Protein AF-A0A925GSB7-F1 (afdb_monomer)

Secondary structure (DSSP, 8-state):
----------------------------------TT-EEEEETTEEEEHHHHHHHGGGS-HHHHHHHHH-HHHHHHHHHHHHHHHHHHHHTTGGGSTTHHHHHHHHHHHHHHHHHHHHHHHH----HHHHHHHHHHTTTTT-----------HHHHHHHHHT-------HHHHHHHHHHHHHHHH--

Sequence (187 aa):
MSRTLPLFLLVSSCAFSQQSSGKPPTTAALVENTPETVIAVVNGRNFTVGDLQKMLPSLPQQLKQLVATQPKTALEQYALGESLSREAEKLKLQDTSPYREELENVRRQVLSQAAIRQRASQIQIDPAEISKHYEANQADFRQAQVRIIFVSRGTFTQALSGAPTKPQDPEENKKKAETAAKLALAG

pLDDT: mean 74.79, std 17.19, range [34.06, 96.06]

Radius of gyration: 32.59 Å; Cα contacts (8 Å, |Δi|>4): 71; chains: 1; bounding box: 83×60×71 Å

Foldseek 3Di:
DDDDDDDDDDDDDDDDDDDDDDDPPPPPPPPVLPQAQFPDQAPNDGDGSVNCVVCLVVDDPVLNVCCVVPVPVSSVVVSVVVVVVVVCVVVVVCVDPPNVVVVVVVVVVVVVVVVVVVVVVPDDDDPVNVVVVCVVPVVVVDDDDDDDDDDDPQNVVCVVVVHDDDDDDPVVSVVVRVVVVVVVRVD

Mean predicted aligned error: 18.56 Å

Structure (mmCIF, N/CA/C/O backbone):
data_AF-A0A925GSB7-F1
#
_entry.id   AF-A0A925GSB7-F1
#
loop_
_atom_site.group_PDB
_atom_site.id
_atom_site.type_symbol
_atom_site.label_atom_id
_atom_site.label_alt_id
_atom_site.label_comp_id
_atom_site.label_asym_id
_atom_site.label_entity_id
_atom_site.label_seq_id
_atom_site.pdbx_PDB_ins_code
_atom_site.Cartn_x
_atom_site.Cartn_y
_atom_site.Cartn_z
_atom_site.occupancy
_atom_site.B_iso_or_equiv
_atom_site.auth_seq_id
_atom_site.auth_comp_id
_atom_site.auth_asym_id
_atom_site.auth_atom_id
_atom_site.pdbx_PDB_model_num
ATOM 1 N N . MET A 1 1 ? 48.474 36.015 28.019 1.00 42.28 1 MET A N 1
ATOM 2 C CA . MET A 1 1 ? 47.793 35.090 28.950 1.00 42.28 1 MET A CA 1
ATOM 3 C C . MET A 1 1 ? 47.431 33.843 28.166 1.00 42.28 1 MET A C 1
ATOM 5 O O . MET A 1 1 ? 46.545 33.886 27.328 1.00 42.28 1 MET A O 1
ATOM 9 N N . SER A 1 2 ? 48.237 32.799 28.351 1.00 38.59 2 SER A N 1
ATOM 10 C CA . SER A 1 2 ? 48.164 31.505 27.669 1.00 38.59 2 SER A CA 1
ATOM 11 C C . SER A 1 2 ? 47.495 30.495 28.602 1.00 38.59 2 SER A C 1
ATOM 13 O O . SER A 1 2 ? 47.789 30.505 29.798 1.00 38.59 2 SER A O 1
ATOM 15 N N . ARG A 1 3 ? 46.615 29.635 28.081 1.00 49.00 3 ARG A N 1
ATOM 16 C CA . ARG A 1 3 ? 46.177 28.413 28.769 1.00 49.00 3 ARG A CA 1
ATOM 17 C C . ARG A 1 3 ? 46.231 27.245 27.792 1.00 49.00 3 ARG A C 1
ATOM 19 O O . ARG A 1 3 ? 45.384 27.102 26.919 1.00 49.00 3 ARG A O 1
ATOM 26 N N . THR A 1 4 ? 47.272 26.446 27.967 1.00 56.28 4 THR A N 1
ATOM 27 C CA . THR A 1 4 ? 47.452 25.091 27.457 1.00 56.28 4 THR A CA 1
ATOM 28 C C . THR A 1 4 ? 46.605 24.115 28.282 1.00 56.28 4 THR A C 1
ATOM 30 O O . THR A 1 4 ? 46.508 24.263 29.501 1.00 56.28 4 THR A O 1
ATOM 33 N N . LEU A 1 5 ? 46.014 23.101 27.643 1.00 48.38 5 LEU A N 1
ATOM 34 C CA . LEU A 1 5 ? 45.468 21.927 28.330 1.00 48.38 5 LEU A CA 1
ATOM 35 C C . LEU A 1 5 ? 45.878 20.661 27.553 1.00 48.38 5 LEU A C 1
ATOM 37 O O . LEU A 1 5 ? 45.680 20.630 26.336 1.00 48.38 5 LEU A O 1
ATOM 41 N N . PRO A 1 6 ? 46.509 19.665 28.203 1.00 54.91 6 PRO A N 1
ATOM 42 C CA . PRO A 1 6 ? 47.183 18.5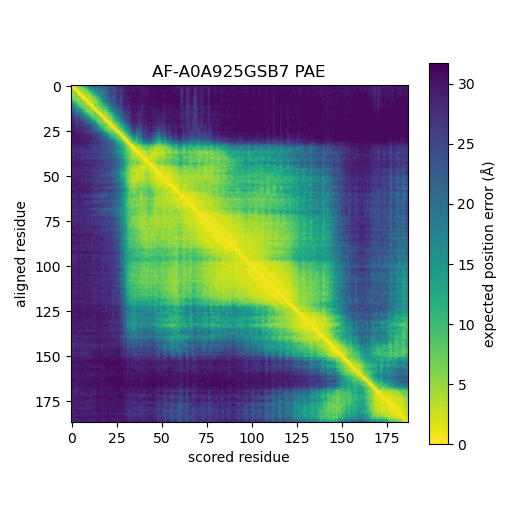79 27.512 1.00 54.91 6 PRO A CA 1
ATOM 43 C C . PRO A 1 6 ? 46.302 17.347 27.284 1.00 54.91 6 PRO A C 1
ATOM 45 O O . PRO A 1 6 ? 45.439 16.983 28.079 1.00 54.91 6 PRO A O 1
ATOM 48 N N . LEU A 1 7 ? 46.641 16.695 26.179 1.00 44.88 7 LEU A N 1
ATOM 49 C CA . LEU A 1 7 ? 46.423 15.307 25.805 1.00 44.88 7 LEU A CA 1
ATOM 50 C C . LEU A 1 7 ? 47.008 14.348 26.863 1.00 44.88 7 LEU A C 1
ATOM 52 O O . LEU A 1 7 ? 48.183 14.472 27.207 1.00 44.88 7 LEU A O 1
ATOM 56 N N . PHE A 1 8 ? 46.238 13.350 27.308 1.00 40.44 8 PHE A N 1
ATOM 57 C CA . PHE A 1 8 ? 46.794 12.113 27.862 1.00 40.44 8 PHE A CA 1
ATOM 58 C C . PHE A 1 8 ? 46.072 10.894 27.286 1.00 40.44 8 PHE A C 1
ATOM 60 O O . PHE A 1 8 ? 44.855 10.859 27.126 1.00 40.44 8 PHE A O 1
ATOM 67 N N . LEU A 1 9 ? 46.910 9.941 26.914 1.00 40.47 9 LEU A N 1
ATOM 68 C CA . LEU A 1 9 ? 46.690 8.726 26.150 1.00 40.47 9 LEU A CA 1
ATOM 69 C C . LEU A 1 9 ? 46.584 7.541 27.136 1.00 40.47 9 LEU A C 1
ATOM 71 O O . LEU A 1 9 ? 47.119 7.622 28.239 1.00 40.47 9 LEU A O 1
ATOM 75 N N . LEU A 1 10 ? 46.069 6.409 26.636 1.00 35.84 10 LEU A N 1
ATOM 76 C CA . LEU A 1 10 ? 46.552 5.034 26.893 1.00 35.84 10 LEU A CA 1
ATOM 77 C C . LEU A 1 10 ? 45.730 4.115 27.839 1.00 35.84 10 LEU A C 1
ATOM 79 O O . LEU A 1 10 ? 45.815 4.183 29.057 1.00 35.84 10 LEU A O 1
ATOM 83 N N . VAL A 1 11 ? 44.958 3.219 27.199 1.00 47.94 11 VAL A N 1
ATOM 84 C CA . VAL A 1 11 ? 44.924 1.739 27.333 1.00 47.94 11 VAL A CA 1
ATOM 85 C C . VAL A 1 11 ? 45.179 1.116 28.719 1.00 47.94 11 VAL A C 1
ATOM 87 O O . VAL A 1 11 ? 46.296 1.182 29.216 1.00 47.94 11 VAL A O 1
ATOM 90 N N . SER A 1 12 ? 44.222 0.320 29.228 1.00 48.19 12 SER A N 1
ATOM 91 C CA . SER A 1 12 ? 44.542 -0.966 29.879 1.00 48.19 12 SER A CA 1
ATOM 92 C C . SER A 1 12 ? 43.334 -1.909 29.997 1.00 48.19 12 SER A C 1
ATOM 94 O O . SER A 1 12 ? 42.258 -1.523 30.452 1.00 48.19 12 SER A O 1
ATOM 96 N N . SER A 1 13 ? 43.547 -3.152 29.565 1.00 45.78 13 SER A N 1
ATOM 97 C CA . SER A 1 13 ? 42.662 -4.314 29.686 1.00 45.78 13 SER A CA 1
ATOM 98 C C . SER A 1 13 ? 42.705 -4.945 31.086 1.00 45.78 13 SER A C 1
ATOM 100 O O . SER A 1 13 ? 43.650 -4.738 31.839 1.00 45.78 13 SER A O 1
ATOM 102 N N . CYS A 1 14 ? 41.735 -5.839 31.323 1.00 37.44 14 CYS A N 1
ATOM 103 C CA . CYS A 1 14 ? 41.659 -6.869 32.371 1.00 37.44 14 CYS A CA 1
ATOM 104 C C . CYS A 1 14 ? 41.256 -6.413 33.782 1.00 37.44 14 CYS A C 1
ATOM 106 O O . CYS A 1 14 ? 42.074 -5.929 34.551 1.00 37.44 14 CYS A O 1
ATOM 108 N N . ALA A 1 15 ? 40.017 -6.729 34.176 1.00 37.78 15 ALA A N 1
ATOM 109 C CA . ALA A 1 15 ? 39.731 -7.856 35.079 1.00 37.78 15 ALA A CA 1
ATOM 110 C C . ALA A 1 15 ? 38.330 -7.716 35.702 1.00 37.78 15 ALA A C 1
ATOM 112 O O . ALA A 1 15 ? 38.120 -6.919 36.610 1.00 37.78 15 ALA A O 1
ATOM 113 N N . PHE A 1 16 ? 37.387 -8.560 35.282 1.00 43.50 16 PHE A N 1
ATOM 114 C CA . PHE A 1 16 ? 36.373 -9.061 36.209 1.00 43.50 16 PHE A CA 1
ATOM 115 C C . PHE A 1 16 ? 36.036 -10.505 35.832 1.00 43.50 16 PHE A C 1
ATOM 117 O O . PHE A 1 16 ? 35.212 -10.775 34.959 1.00 43.50 16 PHE A O 1
ATOM 124 N N . SER A 1 17 ? 36.757 -11.437 36.457 1.00 42.84 17 SER A N 1
ATOM 125 C CA . SER A 1 17 ? 36.420 -12.857 36.448 1.00 42.84 17 SER A CA 1
ATOM 126 C C . SER A 1 17 ? 35.421 -13.150 37.564 1.00 42.84 17 SER A C 1
ATOM 128 O O . SER A 1 17 ? 35.692 -12.862 38.722 1.00 42.84 17 SER A O 1
ATOM 130 N N . GLN A 1 18 ? 34.309 -13.761 37.149 1.00 49.28 18 GLN A N 1
ATOM 131 C CA . GLN A 1 18 ? 33.539 -14.835 37.790 1.00 49.28 18 GLN A CA 1
ATOM 132 C C . GLN A 1 18 ? 33.091 -14.700 39.256 1.00 49.28 18 GLN A C 1
ATOM 134 O O . GLN A 1 18 ? 33.887 -14.736 40.181 1.00 49.28 18 GLN A O 1
ATOM 139 N N . GLN A 1 19 ? 31.776 -14.834 39.453 1.00 44.12 19 GLN A N 1
ATOM 140 C CA . GLN A 1 19 ? 31.256 -15.817 40.407 1.00 44.12 19 GLN A CA 1
ATOM 141 C C . GLN A 1 19 ? 29.911 -16.343 39.888 1.00 44.12 19 GLN A C 1
ATOM 143 O O . GLN A 1 19 ? 28.877 -15.681 39.963 1.00 44.12 19 GLN A O 1
ATOM 148 N N . SER A 1 20 ? 29.942 -17.555 39.337 1.00 46.81 20 SER A N 1
ATOM 149 C CA . SER A 1 20 ? 28.761 -18.364 39.060 1.00 46.81 20 SER A CA 1
ATOM 150 C C . SER A 1 20 ? 28.116 -18.810 40.372 1.00 46.81 20 SER A C 1
ATOM 152 O O . SER A 1 20 ? 28.778 -19.431 41.203 1.00 46.81 20 SER A O 1
ATOM 154 N N . SER A 1 21 ? 26.812 -18.605 40.520 1.00 37.50 21 SER A N 1
ATOM 155 C CA . SER A 1 21 ? 25.983 -1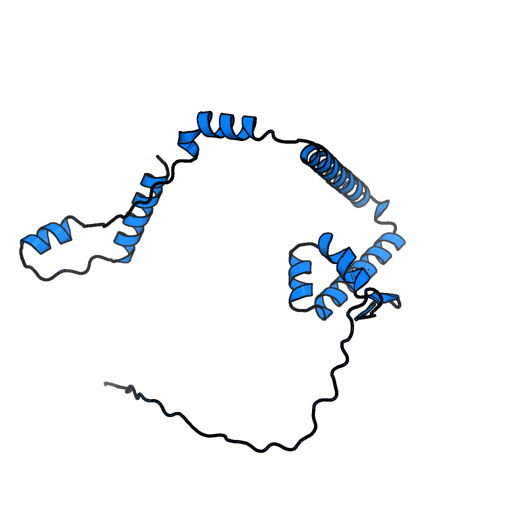9.503 41.324 1.00 37.50 21 SER A CA 1
ATOM 156 C C . SER A 1 21 ? 24.867 -20.026 40.431 1.00 37.50 21 SER A C 1
ATOM 158 O O . SER A 1 21 ? 24.118 -19.278 39.807 1.00 37.50 21 SER A O 1
ATOM 160 N N . GLY A 1 22 ? 24.878 -21.346 40.266 1.00 44.47 22 GLY A N 1
ATOM 161 C CA . GLY A 1 22 ? 24.037 -22.067 39.336 1.00 44.47 22 GLY A CA 1
ATOM 162 C C . GLY A 1 22 ? 22.553 -21.985 39.673 1.00 44.47 22 GLY A C 1
ATOM 163 O O . GLY A 1 22 ? 22.114 -22.293 40.778 1.00 44.47 22 GLY A O 1
ATOM 164 N N . LYS A 1 23 ? 21.777 -21.705 38.636 1.00 34.06 23 LYS A N 1
ATOM 165 C CA . LYS A 1 23 ? 20.636 -22.526 38.238 1.00 34.06 23 LYS A CA 1
ATOM 166 C C . LYS A 1 23 ? 20.595 -22.448 36.711 1.00 34.06 23 LYS A C 1
ATOM 168 O O . LYS A 1 23 ? 20.697 -21.334 36.195 1.00 34.06 23 LYS A O 1
ATOM 173 N N . PRO A 1 24 ? 20.518 -23.570 35.973 1.00 42.72 24 PRO A N 1
ATOM 174 C CA . PRO A 1 24 ? 20.255 -23.483 34.543 1.00 42.72 24 PRO A CA 1
ATOM 175 C C . PRO A 1 24 ? 18.964 -22.669 34.395 1.00 42.72 24 PRO A C 1
ATOM 177 O O . PRO A 1 24 ? 18.021 -22.948 35.146 1.00 42.72 24 PRO A O 1
ATOM 180 N N . PRO A 1 25 ? 18.895 -21.641 33.528 1.00 45.34 25 PRO A N 1
ATOM 181 C CA . PRO A 1 25 ? 17.605 -21.090 33.173 1.00 45.34 25 PRO A CA 1
ATOM 182 C C . PRO A 1 25 ? 16.818 -22.267 32.617 1.00 45.34 25 PRO A C 1
ATOM 184 O O . PRO A 1 25 ? 17.151 -22.818 31.567 1.00 45.34 25 PRO A O 1
ATOM 187 N N . THR A 1 26 ? 15.864 -22.712 33.436 1.00 43.41 26 THR A N 1
ATOM 188 C CA . THR A 1 26 ? 14.772 -23.601 33.097 1.00 43.41 26 THR A CA 1
ATOM 189 C C . THR A 1 26 ? 14.458 -23.373 31.644 1.00 43.41 26 THR A C 1
ATOM 191 O O . THR A 1 26 ? 14.143 -22.237 31.290 1.00 43.41 26 THR A O 1
ATOM 194 N N . THR A 1 27 ? 14.638 -24.431 30.849 1.00 44.75 27 THR A N 1
ATOM 195 C CA . THR A 1 27 ? 14.173 -24.584 29.479 1.00 44.75 27 THR A CA 1
ATOM 196 C C . THR A 1 27 ? 13.105 -23.542 29.215 1.00 44.75 27 THR A C 1
ATOM 198 O O . THR A 1 27 ? 11.970 -23.699 29.670 1.00 44.75 27 THR A O 1
ATOM 201 N N . ALA A 1 28 ? 13.501 -22.431 28.583 1.00 42.53 28 ALA A N 1
ATOM 202 C CA . ALA A 1 28 ? 12.552 -21.530 27.973 1.00 42.53 28 ALA A CA 1
ATOM 203 C C . ALA A 1 28 ? 11.854 -22.440 26.983 1.00 42.53 28 ALA A C 1
ATOM 205 O O . ALA A 1 28 ? 12.443 -22.831 25.972 1.00 42.53 28 ALA A O 1
ATOM 206 N N . ALA A 1 29 ? 10.685 -22.926 27.401 1.00 40.03 29 ALA A N 1
ATOM 207 C CA . ALA A 1 29 ? 9.833 -23.744 26.587 1.00 40.03 29 ALA A CA 1
ATOM 208 C C . ALA A 1 29 ? 9.816 -23.046 25.240 1.00 40.03 29 ALA A C 1
ATOM 210 O O . ALA A 1 29 ? 9.607 -21.830 25.177 1.00 40.03 29 ALA A O 1
ATOM 211 N N . LEU A 1 30 ? 10.151 -23.803 24.200 1.00 42.91 30 LEU A N 1
ATOM 212 C CA . LEU A 1 30 ? 9.806 -23.454 22.844 1.00 42.91 30 LEU A CA 1
ATOM 213 C C . LEU A 1 30 ? 8.324 -23.094 22.906 1.00 42.91 30 LEU A C 1
ATOM 215 O O . LEU A 1 30 ? 7.468 -23.974 22.901 1.00 42.91 30 LEU A O 1
ATOM 219 N N . VAL A 1 31 ? 8.020 -21.803 23.059 1.00 50.38 31 VAL A N 1
ATOM 220 C CA . VAL A 1 31 ? 6.727 -21.265 22.690 1.00 50.38 31 VAL A CA 1
ATOM 221 C C . VAL A 1 31 ? 6.780 -21.411 21.191 1.00 50.38 31 VAL A C 1
ATOM 223 O O . VAL A 1 31 ? 7.265 -20.543 20.462 1.00 50.38 31 VAL A O 1
ATOM 226 N N . GLU A 1 32 ? 6.418 -22.611 20.757 1.00 50.44 32 GLU A N 1
ATOM 227 C CA . GLU A 1 32 ? 6.029 -22.876 19.404 1.00 50.44 32 GLU A CA 1
ATOM 228 C C . GLU A 1 32 ? 5.044 -21.752 19.106 1.00 50.44 32 GLU A C 1
ATOM 230 O O . GLU A 1 32 ? 4.001 -21.610 19.755 1.00 50.44 32 GLU A O 1
ATOM 235 N N . ASN A 1 33 ? 5.467 -20.827 18.244 1.00 59.56 33 ASN A N 1
ATOM 236 C CA . ASN A 1 33 ? 4.633 -19.733 17.778 1.00 59.56 33 ASN A CA 1
ATOM 237 C C . ASN A 1 33 ? 3.622 -20.360 16.817 1.00 59.56 33 ASN A C 1
ATOM 239 O O . ASN A 1 33 ? 3.639 -20.118 15.612 1.00 59.56 33 ASN A O 1
ATOM 243 N N . THR A 1 34 ? 2.800 -21.259 17.358 1.00 70.31 34 THR A N 1
ATOM 244 C CA . THR A 1 34 ? 1.678 -21.841 16.659 1.00 70.31 34 THR A CA 1
ATOM 245 C C . THR A 1 34 ? 0.726 -20.699 16.325 1.00 70.31 34 THR A C 1
ATOM 247 O O . THR A 1 34 ? 0.638 -19.725 17.083 1.00 70.31 34 THR A O 1
ATOM 250 N N . PRO A 1 35 ? 0.009 -20.775 15.197 1.00 71.69 35 PRO A N 1
ATOM 251 C CA . PRO A 1 35 ? -0.929 -19.730 14.802 1.00 71.69 35 PRO A CA 1
ATOM 252 C C . PRO A 1 35 ? -1.961 -19.382 15.887 1.00 71.69 35 PRO A C 1
ATOM 254 O O . PRO A 1 35 ? -2.449 -18.260 15.902 1.00 71.69 35 PRO A O 1
ATOM 257 N N . GLU A 1 36 ? -2.250 -20.313 16.800 1.00 76.50 36 GLU A N 1
ATOM 258 C CA . GLU A 1 36 ? -3.201 -20.201 17.916 1.00 76.50 36 GLU A CA 1
ATOM 259 C C . GLU A 1 36 ? -2.641 -19.439 19.135 1.00 76.50 36 GLU A C 1
ATOM 261 O O . GLU A 1 36 ? -3.396 -19.049 20.027 1.00 76.50 36 GLU A O 1
ATOM 266 N N . THR A 1 37 ? -1.323 -19.220 19.213 1.00 82.12 37 THR A N 1
ATOM 267 C CA . THR A 1 37 ? -0.691 -18.608 20.388 1.00 82.12 37 THR A CA 1
ATOM 268 C C . THR A 1 37 ? -1.201 -17.178 20.581 1.00 82.12 37 THR A C 1
ATOM 270 O O . THR A 1 37 ? -0.986 -16.308 19.735 1.00 82.12 37 THR A O 1
ATOM 273 N N . VAL A 1 38 ? -1.873 -16.923 21.708 1.00 81.31 38 VAL A N 1
ATOM 274 C CA . VAL A 1 38 ? -2.410 -15.602 22.067 1.00 81.31 38 VAL A CA 1
ATOM 275 C C . VAL A 1 38 ? -1.267 -14.685 22.496 1.00 81.31 38 VAL A C 1
ATOM 277 O O . VAL A 1 38 ? -0.571 -14.967 23.469 1.00 81.31 38 VAL A O 1
ATOM 280 N N . ILE A 1 39 ? -1.088 -13.576 21.781 1.00 77.44 39 ILE A N 1
ATOM 281 C CA . ILE A 1 39 ? -0.022 -12.592 22.029 1.00 77.44 39 ILE A CA 1
ATOM 282 C C . ILE A 1 39 ? -0.526 -11.328 22.729 1.00 77.44 39 ILE A C 1
ATOM 284 O O . ILE A 1 39 ? 0.254 -10.640 23.384 1.00 77.44 39 ILE A O 1
ATOM 288 N N . ALA A 1 40 ? -1.818 -11.014 22.609 1.00 75.75 40 ALA A N 1
ATOM 289 C CA . ALA A 1 40 ? -2.439 -9.878 23.284 1.00 75.75 40 ALA A CA 1
ATOM 290 C C . ALA A 1 40 ? -3.956 -10.063 23.409 1.00 75.75 40 ALA A C 1
ATOM 292 O O . ALA A 1 40 ? -4.558 -10.845 22.678 1.00 75.75 40 ALA A O 1
ATOM 293 N N . VAL A 1 41 ? -4.584 -9.301 24.303 1.00 79.94 41 VAL A N 1
ATOM 294 C CA . VAL A 1 41 ? -6.044 -9.151 24.353 1.00 79.94 41 VAL A CA 1
ATOM 295 C C . VAL A 1 41 ? -6.375 -7.728 23.923 1.00 79.94 41 VAL A C 1
ATOM 297 O O . VAL A 1 41 ? -6.032 -6.773 24.614 1.00 79.94 41 VAL A O 1
ATOM 300 N N . VAL A 1 42 ? -7.024 -7.584 22.770 1.00 74.12 42 VAL A N 1
ATOM 301 C CA . VAL A 1 42 ? -7.388 -6.293 22.176 1.00 74.12 42 VAL A CA 1
ATOM 302 C C . VAL A 1 42 ? -8.906 -6.160 22.198 1.00 74.12 42 VAL A C 1
ATOM 304 O O . VAL A 1 42 ? -9.606 -6.966 21.590 1.00 74.12 42 VAL A O 1
ATOM 307 N N . ASN A 1 43 ? -9.434 -5.159 22.912 1.00 69.25 43 ASN A N 1
ATOM 308 C CA . ASN A 1 43 ? -10.879 -4.901 23.019 1.00 69.25 43 ASN A CA 1
ATOM 309 C C . ASN A 1 43 ? -11.702 -6.149 23.424 1.00 69.25 43 ASN A C 1
ATOM 311 O O . ASN A 1 43 ? -12.789 -6.392 22.899 1.00 69.25 43 ASN A O 1
ATOM 315 N N . GLY A 1 44 ? -11.159 -6.972 24.330 1.00 72.62 44 GLY A N 1
ATOM 316 C CA . GLY A 1 44 ? -11.795 -8.206 24.812 1.00 72.62 44 GLY A CA 1
ATOM 317 C C . GLY A 1 44 ? -11.704 -9.407 23.861 1.00 72.62 44 GLY A C 1
ATOM 318 O O . GLY A 1 44 ? -12.277 -10.451 24.164 1.00 72.62 44 GLY A O 1
ATOM 319 N N . ARG A 1 45 ? -10.992 -9.294 22.730 1.00 78.75 45 ARG A N 1
ATOM 320 C CA . ARG A 1 45 ? -10.682 -10.416 21.831 1.00 78.75 45 ARG A CA 1
ATOM 321 C C . ARG A 1 45 ? -9.234 -10.859 21.991 1.00 78.75 45 ARG A C 1
ATOM 323 O O . ARG A 1 45 ? -8.329 -10.026 22.022 1.00 78.75 45 ARG A O 1
ATOM 330 N N . ASN A 1 46 ? -9.024 -12.171 22.042 1.00 80.75 46 ASN A N 1
ATOM 331 C CA . ASN A 1 46 ? -7.692 -12.760 21.984 1.00 80.75 46 ASN A CA 1
ATOM 332 C C . ASN A 1 46 ? -7.113 -12.531 20.586 1.00 80.75 46 ASN A C 1
ATOM 334 O O . ASN A 1 46 ? -7.729 -12.905 19.592 1.00 80.75 46 ASN A O 1
ATOM 338 N N . PHE A 1 47 ? -5.950 -11.895 20.526 1.00 79.44 47 PHE A N 1
ATOM 339 C CA . PHE A 1 47 ? -5.201 -11.640 19.307 1.00 79.44 47 PHE A CA 1
ATOM 340 C C . PHE A 1 47 ? -4.057 -12.648 19.225 1.00 79.44 47 PHE A C 1
ATOM 342 O O . PHE A 1 47 ? -3.246 -12.738 20.152 1.00 79.44 47 PHE A O 1
ATOM 349 N N . THR A 1 48 ? -4.017 -13.428 18.146 1.00 85.19 48 THR A N 1
ATOM 350 C CA . THR A 1 48 ? -3.091 -14.560 17.996 1.00 85.19 48 THR A CA 1
ATOM 351 C C . THR A 1 48 ? -1.912 -14.250 17.069 1.00 85.19 48 THR A C 1
ATOM 353 O O . THR A 1 48 ? -1.927 -13.274 16.312 1.00 85.19 48 THR A O 1
ATOM 356 N N . VAL A 1 49 ? -0.876 -15.097 17.088 1.00 81.31 49 VAL A N 1
ATOM 357 C CA . VAL A 1 49 ? 0.235 -15.032 16.118 1.00 81.31 49 VAL A CA 1
ATOM 358 C C . VAL A 1 49 ? -0.279 -15.177 14.680 1.00 81.31 49 VAL A C 1
ATOM 360 O O . VAL A 1 49 ? 0.197 -14.478 13.782 1.00 81.31 49 VAL A O 1
ATOM 363 N N . GLY A 1 50 ? -1.271 -16.041 14.452 1.00 81.38 50 GLY A N 1
ATOM 364 C CA . GLY A 1 50 ? -1.880 -16.236 13.137 1.00 81.38 50 GLY A CA 1
ATOM 365 C C . GLY A 1 50 ? -2.592 -14.983 12.623 1.00 81.38 50 GLY A C 1
ATOM 366 O O . GLY A 1 50 ? -2.496 -14.665 11.435 1.00 81.38 50 GLY A O 1
ATOM 367 N N . ASP A 1 51 ? -3.252 -14.235 13.508 1.00 81.31 51 ASP A N 1
ATOM 368 C CA . ASP A 1 51 ? -3.899 -12.967 13.151 1.00 81.31 51 ASP A CA 1
ATOM 369 C C . ASP A 1 51 ? -2.868 -11.903 12.771 1.00 81.31 51 ASP A C 1
ATOM 371 O O . ASP A 1 51 ? -3.016 -11.229 11.747 1.00 81.31 51 ASP A O 1
ATOM 375 N N . LEU A 1 52 ? -1.770 -11.809 13.533 1.00 81.81 52 LEU A N 1
ATOM 376 C CA . LEU A 1 52 ? -0.672 -10.898 13.216 1.00 81.81 52 LEU A CA 1
ATOM 377 C C . LEU A 1 52 ? -0.075 -11.194 11.835 1.00 81.81 52 LEU A C 1
ATOM 379 O O . LEU A 1 52 ? 0.138 -10.271 11.051 1.00 81.81 52 LEU A O 1
ATOM 383 N N . GLN A 1 53 ? 0.171 -12.469 11.520 1.00 82.75 53 GLN A N 1
ATOM 384 C CA . GLN A 1 53 ? 0.751 -12.885 10.239 1.00 82.75 53 GLN A CA 1
ATOM 385 C C . GLN A 1 53 ? -0.162 -12.571 9.048 1.00 82.75 53 GLN A C 1
ATOM 387 O O . GLN A 1 53 ? 0.325 -12.118 8.012 1.00 82.75 53 GLN A O 1
ATOM 392 N N . LYS A 1 54 ? -1.480 -12.762 9.191 1.00 83.94 54 LYS A N 1
ATOM 393 C CA . LYS A 1 54 ? -2.467 -12.425 8.148 1.00 83.94 54 LYS A CA 1
ATOM 394 C C . LYS A 1 54 ? -2.601 -10.921 7.936 1.00 83.94 54 LYS A C 1
ATOM 396 O O . LYS A 1 54 ? -2.792 -10.478 6.807 1.00 83.94 54 LYS A O 1
ATOM 401 N N . MET A 1 55 ? -2.489 -10.145 9.012 1.00 80.44 55 MET A N 1
ATOM 402 C CA . MET A 1 55 ? -2.593 -8.689 8.973 1.00 80.44 55 MET A CA 1
ATOM 403 C C . MET A 1 55 ? -1.324 -8.029 8.431 1.00 80.44 55 MET A C 1
ATOM 405 O O . MET A 1 55 ? -1.400 -7.020 7.731 1.00 80.44 55 MET A O 1
ATOM 409 N N . LEU A 1 56 ? -0.150 -8.600 8.716 1.00 82.75 56 LEU A N 1
ATOM 410 C CA . LEU A 1 56 ? 1.142 -8.049 8.322 1.00 82.75 56 LEU A CA 1
ATOM 411 C C . LEU A 1 56 ? 1.193 -7.574 6.860 1.00 82.75 56 LEU A C 1
ATOM 413 O O . LEU A 1 56 ? 1.589 -6.431 6.663 1.00 82.75 56 LEU A O 1
ATOM 417 N N . PRO A 1 57 ? 0.776 -8.345 5.832 1.00 84.00 57 PRO A N 1
ATOM 418 C CA . PRO A 1 57 ? 0.845 -7.899 4.441 1.00 84.00 57 PRO A CA 1
ATOM 419 C C . PRO A 1 57 ? -0.027 -6.675 4.131 1.00 84.00 57 PRO A C 1
ATOM 421 O O . PRO A 1 57 ? 0.410 -5.838 3.335 1.00 84.00 57 PRO A O 1
ATOM 424 N N . SER A 1 58 ? -1.201 -6.540 4.759 1.00 80.44 58 SER A N 1
ATOM 425 C CA . SER A 1 58 ? -2.129 -5.423 4.531 1.00 80.44 58 SER A CA 1
ATOM 426 C C . SER A 1 58 ? -1.752 -4.148 5.282 1.00 80.44 58 SER A C 1
ATOM 428 O O . SER A 1 58 ? -2.265 -3.081 4.952 1.00 80.44 58 SER A O 1
ATOM 430 N N . LEU A 1 59 ? -0.853 -4.225 6.268 1.00 82.44 59 LEU A N 1
ATOM 431 C CA . LEU A 1 59 ? -0.418 -3.040 7.000 1.00 82.44 59 LEU A CA 1
ATOM 432 C C . LEU A 1 59 ? 0.408 -2.084 6.118 1.00 82.44 59 LEU A C 1
ATOM 434 O O . LEU A 1 59 ? 1.236 -2.529 5.306 1.00 82.44 59 LEU A O 1
ATOM 438 N N . PRO A 1 60 ? 0.267 -0.763 6.333 1.00 81.31 60 PRO A N 1
ATOM 439 C CA . PRO A 1 60 ? 1.204 0.232 5.828 1.00 81.31 60 PRO A CA 1
ATOM 440 C C . PRO A 1 60 ? 2.645 -0.088 6.240 1.00 81.31 60 PRO A C 1
ATOM 442 O O . PRO A 1 60 ? 2.897 -0.621 7.323 1.00 81.31 60 PRO A O 1
ATOM 445 N N . GLN A 1 61 ? 3.613 0.289 5.403 1.00 84.25 61 GLN A N 1
ATOM 446 C CA . GLN A 1 61 ? 5.029 -0.029 5.628 1.00 84.25 61 GLN A CA 1
ATOM 447 C C . GLN A 1 61 ? 5.562 0.493 6.971 1.00 84.25 61 GLN A C 1
ATOM 449 O O . GLN A 1 61 ? 6.343 -0.185 7.634 1.00 84.25 61 GLN A O 1
ATOM 454 N N . GLN A 1 62 ? 5.091 1.662 7.403 1.00 84.81 62 GLN A N 1
ATOM 455 C CA . GLN A 1 62 ? 5.452 2.249 8.691 1.00 84.81 62 GLN A CA 1
ATOM 456 C C . GLN A 1 62 ? 4.992 1.380 9.873 1.00 84.81 62 GLN A C 1
ATOM 458 O O . GLN A 1 62 ? 5.754 1.157 10.811 1.00 84.81 62 GLN A O 1
ATOM 463 N N . LEU A 1 63 ? 3.780 0.818 9.803 1.00 81.69 63 LEU A N 1
ATOM 464 C CA . LEU A 1 63 ? 3.273 -0.092 10.831 1.00 81.69 63 LEU A CA 1
ATOM 465 C C . LEU A 1 63 ? 4.001 -1.438 10.804 1.00 81.69 63 LEU A C 1
ATOM 467 O O . LEU A 1 63 ? 4.306 -1.972 11.864 1.00 81.69 63 LEU A O 1
ATOM 471 N N . LYS A 1 64 ? 4.372 -1.954 9.625 1.00 86.31 64 LYS A N 1
ATOM 472 C CA . LYS A 1 64 ? 5.210 -3.166 9.515 1.00 86.31 64 LYS A CA 1
ATOM 473 C C . LYS A 1 64 ? 6.545 -3.008 10.252 1.00 86.31 64 LYS A C 1
ATOM 475 O O . LYS A 1 64 ? 6.955 -3.904 10.985 1.00 86.31 64 LYS A O 1
ATOM 480 N N . GLN A 1 65 ? 7.203 -1.859 10.092 1.00 86.31 65 GLN A N 1
ATOM 481 C CA . GLN A 1 65 ? 8.449 -1.547 10.801 1.00 86.31 65 GLN A CA 1
ATOM 482 C C . GLN A 1 65 ? 8.232 -1.405 12.312 1.00 86.31 65 GLN A C 1
ATOM 484 O O . GLN A 1 65 ? 9.057 -1.867 13.104 1.00 86.31 65 GLN A O 1
ATOM 489 N N . LEU A 1 66 ? 7.109 -0.810 12.720 1.00 85.06 66 LEU A N 1
ATOM 490 C CA . LEU A 1 66 ? 6.757 -0.691 14.130 1.00 85.06 66 LEU A CA 1
ATOM 491 C C . LEU A 1 66 ? 6.481 -2.060 14.762 1.00 85.06 66 LEU A C 1
ATOM 493 O O . LEU A 1 66 ? 6.947 -2.302 15.864 1.00 85.06 66 LEU A O 1
ATOM 497 N N . VAL A 1 67 ? 5.818 -2.988 14.064 1.00 85.69 67 VAL A N 1
ATOM 498 C CA . VAL A 1 67 ? 5.627 -4.367 14.551 1.00 85.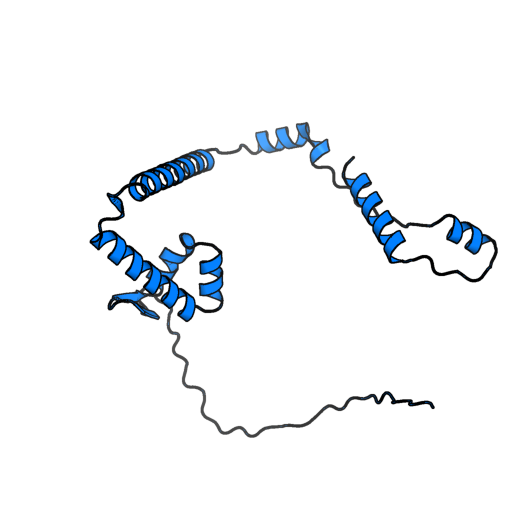69 67 VAL A CA 1
ATOM 499 C C . VAL A 1 67 ? 6.972 -5.065 14.772 1.00 85.69 67 VAL A C 1
ATOM 501 O O . VAL A 1 67 ? 7.148 -5.743 15.780 1.00 85.69 67 VAL A O 1
ATOM 504 N N . ALA A 1 68 ? 7.933 -4.876 13.863 1.00 84.94 68 ALA A N 1
ATOM 505 C CA . ALA A 1 68 ? 9.253 -5.499 13.963 1.00 84.94 68 ALA A CA 1
ATOM 506 C C . ALA A 1 68 ? 10.110 -4.937 15.112 1.00 84.94 68 ALA A C 1
ATOM 508 O O . ALA A 1 68 ? 10.913 -5.661 15.693 1.00 84.94 68 ALA A O 1
ATOM 509 N N . THR A 1 69 ? 9.959 -3.649 15.430 1.00 86.88 69 THR A N 1
ATOM 510 C CA . THR A 1 69 ? 10.787 -2.959 16.435 1.00 86.88 69 THR A CA 1
ATOM 511 C C . THR A 1 69 ? 10.119 -2.872 17.805 1.00 86.88 69 THR A C 1
ATOM 513 O O . THR A 1 69 ? 10.786 -2.993 18.829 1.00 86.88 69 THR A O 1
ATOM 516 N N . GLN A 1 70 ? 8.807 -2.651 17.834 1.00 85.19 70 GLN A N 1
ATOM 517 C CA . GLN A 1 70 ? 7.989 -2.409 19.021 1.00 85.19 70 GLN A CA 1
ATOM 518 C C . GLN A 1 70 ? 6.587 -3.031 18.848 1.00 85.19 70 GLN A C 1
ATOM 520 O O . GLN A 1 70 ? 5.592 -2.315 18.678 1.00 85.19 70 GLN A O 1
ATOM 525 N N . PRO A 1 71 ? 6.471 -4.370 18.920 1.00 79.75 71 PRO A N 1
ATOM 526 C CA . PRO A 1 71 ? 5.222 -5.079 18.639 1.00 79.75 71 PRO A CA 1
ATOM 527 C C . PRO A 1 71 ? 4.074 -4.671 19.569 1.00 79.75 71 PRO A C 1
ATOM 529 O O . PRO A 1 71 ? 2.939 -4.547 19.118 1.00 79.75 71 PRO A O 1
ATOM 532 N N . LYS A 1 72 ? 4.357 -4.392 20.848 1.00 81.88 72 LYS A N 1
ATOM 533 C CA . LYS A 1 72 ? 3.342 -3.937 21.809 1.00 81.88 72 LYS A CA 1
ATOM 534 C C . LYS A 1 72 ? 2.720 -2.599 21.390 1.00 81.88 72 LYS A C 1
ATOM 536 O O . LYS A 1 72 ? 1.503 -2.494 21.301 1.00 81.88 72 LYS A O 1
ATOM 541 N N . THR A 1 73 ? 3.556 -1.613 21.065 1.00 83.56 73 THR A N 1
ATOM 542 C CA . THR A 1 73 ? 3.118 -0.284 20.612 1.00 83.56 73 THR A CA 1
ATOM 543 C C . THR A 1 73 ? 2.318 -0.375 19.310 1.00 83.56 73 THR A C 1
ATOM 545 O O . THR A 1 73 ? 1.311 0.309 19.151 1.00 83.56 73 THR A O 1
ATOM 548 N N . ALA A 1 74 ? 2.725 -1.248 18.382 1.00 84.06 74 ALA A N 1
ATOM 549 C CA . ALA A 1 74 ? 1.985 -1.474 17.142 1.00 84.06 74 ALA A CA 1
ATOM 550 C C . ALA A 1 74 ? 0.581 -2.050 17.392 1.00 84.06 74 ALA A C 1
ATOM 552 O O . ALA A 1 74 ? -0.383 -1.611 16.763 1.00 84.06 74 ALA A O 1
ATOM 553 N N . LEU A 1 75 ? 0.452 -2.996 18.328 1.00 82.69 75 LEU A N 1
ATOM 554 C CA . LEU A 1 75 ? -0.838 -3.573 18.711 1.00 82.69 75 LEU A CA 1
ATOM 555 C C . LEU A 1 75 ? -1.745 -2.555 19.411 1.00 82.69 75 LEU A C 1
ATOM 557 O O . LEU A 1 75 ? -2.939 -2.523 19.133 1.00 82.69 75 LEU A O 1
ATOM 561 N N . GLU A 1 76 ? -1.195 -1.698 20.273 1.00 85.00 76 GLU A N 1
ATOM 562 C CA . GLU A 1 76 ? -1.946 -0.613 20.919 1.00 85.00 76 GLU A CA 1
ATOM 563 C C . GLU A 1 76 ? -2.477 0.399 19.887 1.00 85.00 76 GLU A C 1
ATOM 565 O O . GLU A 1 76 ? -3.652 0.766 19.926 1.00 85.00 76 GLU A O 1
ATOM 570 N N . GLN A 1 77 ? -1.654 0.800 18.911 1.00 84.69 77 GLN A N 1
ATOM 571 C CA . GLN A 1 77 ? -2.091 1.688 17.825 1.00 84.69 77 GLN A CA 1
ATOM 572 C C . GLN A 1 77 ? -3.166 1.046 16.945 1.00 84.69 77 GLN A C 1
ATOM 574 O O . GLN A 1 77 ? -4.136 1.705 16.571 1.00 84.69 77 GLN A O 1
ATOM 579 N N . TYR A 1 78 ? -3.020 -0.244 16.643 1.00 83.50 78 TYR A N 1
ATOM 580 C CA . TYR A 1 78 ? -4.034 -0.998 15.915 1.00 83.50 78 TYR A CA 1
ATOM 581 C C . TYR A 1 78 ? -5.359 -1.061 16.691 1.00 83.50 78 TYR A C 1
ATOM 583 O O . TYR A 1 78 ? -6.414 -0.762 16.137 1.00 83.50 78 TYR A O 1
ATOM 591 N N . ALA A 1 79 ? -5.304 -1.379 17.988 1.00 85.00 79 ALA A N 1
ATOM 592 C CA . ALA A 1 79 ? -6.469 -1.435 18.869 1.00 85.00 79 ALA A CA 1
ATOM 593 C C . ALA A 1 79 ? -7.234 -0.105 18.922 1.00 85.00 79 ALA A C 1
ATOM 595 O O . ALA A 1 79 ? -8.469 -0.096 18.899 1.00 85.00 79 ALA A O 1
ATOM 596 N N . LEU A 1 80 ? -6.498 1.007 18.980 1.00 88.19 80 LEU A N 1
ATOM 597 C CA . LEU A 1 80 ? -7.060 2.352 18.941 1.00 88.19 80 LEU A CA 1
ATOM 598 C C . LEU A 1 80 ? -7.754 2.627 17.601 1.00 88.19 80 LEU A C 1
ATOM 600 O O . LEU A 1 80 ? -8.896 3.082 17.595 1.00 88.19 80 LEU A O 1
ATOM 604 N N . GLY A 1 81 ? -7.098 2.307 16.481 1.00 87.25 81 GLY A N 1
ATOM 605 C CA . GLY A 1 81 ? -7.674 2.458 15.141 1.00 87.25 81 GLY A CA 1
ATOM 606 C C . GLY A 1 81 ? -8.973 1.668 14.964 1.00 87.25 81 GLY A C 1
ATOM 607 O O . GLY A 1 81 ? -9.972 2.215 14.504 1.00 87.25 81 GLY A O 1
ATOM 608 N N . GLU A 1 82 ? -8.995 0.414 15.418 1.00 85.75 82 GLU A N 1
ATOM 609 C CA . GLU A 1 82 ? -10.196 -0.431 15.423 1.00 85.75 82 GLU A CA 1
ATOM 610 C C . GLU A 1 82 ? -11.332 0.165 16.265 1.00 85.75 82 GLU A C 1
ATOM 612 O O . GLU A 1 82 ? -12.493 0.152 15.851 1.00 85.75 82 GLU A O 1
ATOM 617 N N . SER A 1 83 ? -11.020 0.702 17.449 1.00 89.50 83 SER A N 1
ATOM 618 C CA . SER A 1 83 ? -12.026 1.339 18.307 1.00 89.50 83 SER A CA 1
ATOM 619 C C . SER A 1 83 ? -12.648 2.564 17.632 1.00 89.50 83 SER A C 1
ATOM 621 O O . SER A 1 83 ? -13.871 2.700 17.629 1.00 89.50 83 SER A O 1
ATOM 623 N N . LEU A 1 84 ? -11.822 3.421 17.025 1.00 90.69 84 LEU A N 1
ATOM 624 C CA . LEU A 1 84 ? -12.280 4.603 16.292 1.00 90.69 84 LEU A CA 1
ATOM 625 C C . LEU A 1 84 ? -13.111 4.225 15.056 1.00 90.69 84 LEU A C 1
ATOM 627 O O . LEU A 1 84 ? -14.148 4.835 14.811 1.00 90.69 84 LEU A O 1
ATOM 631 N N . SER A 1 85 ? -12.717 3.185 14.313 1.00 90.00 85 SER A N 1
ATOM 632 C CA . SER A 1 85 ? -13.497 2.687 13.169 1.00 90.00 85 SER A CA 1
ATOM 633 C C . SER A 1 85 ? -14.881 2.204 13.606 1.00 90.00 85 SER A C 1
ATOM 635 O O . SER A 1 85 ? -15.887 2.564 13.001 1.00 90.00 85 SER A O 1
ATOM 637 N N . ARG A 1 86 ? -14.968 1.453 14.712 1.00 90.44 86 ARG A N 1
ATOM 638 C CA . ARG A 1 86 ? -16.259 1.004 15.267 1.00 90.44 86 ARG A CA 1
ATOM 639 C C . ARG A 1 86 ? -17.137 2.165 15.717 1.00 90.44 86 ARG A C 1
ATOM 641 O O . ARG A 1 86 ? -18.359 2.084 15.626 1.00 90.44 86 ARG A O 1
ATOM 648 N N . GLU A 1 87 ? -16.541 3.221 16.256 1.00 92.44 87 GLU A N 1
ATOM 649 C CA . GLU A 1 87 ? -17.273 4.437 16.604 1.00 92.44 87 GLU A CA 1
ATOM 650 C C . GLU A 1 87 ? -17.799 5.148 15.351 1.00 92.44 87 GLU A C 1
ATOM 652 O O . GLU A 1 87 ? -18.983 5.478 15.298 1.00 92.44 87 GLU A O 1
ATOM 657 N N . ALA A 1 88 ? -16.973 5.282 14.310 1.00 92.19 88 ALA A N 1
ATOM 658 C CA . ALA A 1 88 ? -17.389 5.827 13.019 1.00 92.19 88 ALA A CA 1
ATOM 659 C C . ALA A 1 88 ? -18.559 5.036 12.402 1.00 92.19 88 ALA A C 1
ATOM 661 O O . ALA A 1 88 ? -19.517 5.642 11.918 1.00 92.19 88 ALA A O 1
ATOM 662 N N . GLU A 1 89 ? -18.536 3.701 12.496 1.00 92.12 89 GLU A N 1
ATOM 663 C CA . GLU A 1 89 ? -19.635 2.831 12.053 1.00 92.12 89 GLU A CA 1
ATOM 664 C C . GLU A 1 89 ? -20.930 3.075 12.836 1.00 92.12 89 GLU A C 1
ATOM 666 O O . GLU A 1 89 ? -22.006 3.166 12.240 1.00 92.12 89 GLU A O 1
ATOM 671 N N . LYS A 1 90 ? -20.843 3.215 14.169 1.00 94.00 90 LYS A N 1
ATOM 672 C CA . LYS A 1 90 ? -22.000 3.541 15.024 1.00 94.00 90 LYS A CA 1
ATOM 673 C C . LYS A 1 90 ? -22.603 4.896 14.667 1.00 94.00 90 LYS A C 1
ATOM 675 O O . LYS A 1 90 ? -23.823 5.043 14.687 1.00 94.00 90 LYS A O 1
ATOM 680 N N . LEU A 1 91 ? -21.754 5.865 14.331 1.00 93.44 91 LEU A N 1
ATOM 681 C CA . LEU A 1 91 ? -22.148 7.196 13.870 1.00 93.44 91 LEU A CA 1
ATOM 682 C C . LEU A 1 91 ? -22.611 7.212 12.403 1.00 93.44 91 LEU A C 1
ATOM 684 O O . LEU A 1 91 ? -23.062 8.251 11.925 1.00 93.44 91 LEU A O 1
ATOM 688 N N . LYS A 1 92 ? -22.527 6.074 11.699 1.00 94.50 92 LYS A N 1
ATOM 689 C CA . LYS A 1 92 ? -22.844 5.922 10.274 1.00 94.50 92 LYS A CA 1
ATOM 690 C C . LYS A 1 92 ? -22.095 6.909 9.381 1.00 94.50 92 LYS A C 1
ATOM 692 O O . LYS A 1 92 ? -22.638 7.375 8.379 1.00 94.50 92 LYS A O 1
ATOM 697 N N . LEU A 1 93 ? -20.843 7.224 9.721 1.00 93.00 93 LEU A N 1
ATOM 698 C CA . LEU A 1 93 ? -20.038 8.152 8.922 1.00 93.00 93 LEU A CA 1
ATOM 699 C C . LEU A 1 93 ? -19.821 7.636 7.495 1.00 93.00 93 LEU A C 1
ATOM 701 O O . LEU A 1 93 ? -19.697 8.429 6.576 1.00 93.00 93 LEU A O 1
ATOM 705 N N . GLN A 1 94 ? -19.865 6.322 7.277 1.00 89.19 94 GLN A N 1
ATOM 706 C CA . GLN A 1 94 ? -19.798 5.720 5.945 1.00 89.19 94 GLN A CA 1
ATOM 707 C C . GLN A 1 94 ? -20.967 6.096 5.015 1.00 89.19 94 GLN A C 1
ATOM 709 O O . GLN A 1 94 ? -20.814 6.013 3.798 1.00 89.19 94 GLN A O 1
ATOM 714 N N . ASP A 1 95 ? -22.115 6.507 5.565 1.00 92.81 95 ASP A N 1
ATOM 715 C CA . ASP A 1 95 ? -23.303 6.881 4.788 1.00 92.81 95 ASP A CA 1
ATOM 716 C C . ASP A 1 95 ? -23.394 8.401 4.564 1.00 92.81 95 ASP A C 1
ATOM 718 O O . ASP A 1 95 ? -24.218 8.868 3.772 1.00 92.81 95 ASP A O 1
ATOM 722 N N . THR A 1 96 ? -22.565 9.188 5.257 1.00 93.44 96 THR A N 1
ATOM 723 C CA . THR A 1 96 ? -22.593 10.650 5.199 1.00 93.44 96 THR A CA 1
ATOM 724 C C . THR A 1 96 ? -21.572 11.187 4.198 1.00 93.44 96 THR A C 1
ATOM 726 O O . THR A 1 96 ? -20.472 10.660 4.030 1.00 93.44 96 THR A O 1
ATOM 729 N N . SER A 1 97 ? -21.942 12.260 3.498 1.00 92.00 97 SER A N 1
ATOM 730 C CA . SER A 1 97 ? -21.012 12.989 2.631 1.00 92.00 97 SER A CA 1
ATOM 731 C C . SER A 1 97 ? -20.137 13.914 3.489 1.00 92.00 97 SER A C 1
ATOM 733 O O . SER A 1 97 ? -20.673 14.531 4.417 1.00 92.00 97 SER A O 1
ATOM 735 N N . PRO A 1 98 ? -18.818 14.028 3.233 1.00 92.00 98 PRO A N 1
ATOM 736 C CA . PRO A 1 98 ? -18.072 13.546 2.056 1.00 92.00 98 PRO A CA 1
ATOM 737 C C . PRO A 1 98 ? -17.482 12.125 2.161 1.00 92.00 98 PRO A C 1
ATOM 739 O O . PRO A 1 98 ? -16.879 11.631 1.207 1.00 92.00 98 PRO A O 1
ATOM 742 N N . TYR A 1 99 ? -17.613 11.465 3.312 1.00 94.00 99 TYR A N 1
ATOM 743 C CA . TYR A 1 99 ? -16.916 10.206 3.599 1.00 94.00 99 TYR A CA 1
ATOM 744 C C . TYR A 1 99 ? -17.386 9.043 2.722 1.00 94.00 99 TYR A C 1
ATOM 746 O O . TYR A 1 99 ? -16.574 8.223 2.295 1.00 94.00 99 TYR A O 1
ATOM 754 N N . ARG A 1 100 ? -18.684 8.983 2.402 1.00 93.56 100 ARG A N 1
ATOM 755 C CA . ARG A 1 100 ? -19.235 7.990 1.470 1.00 93.56 100 ARG A CA 1
ATOM 756 C C . ARG A 1 100 ? -18.537 8.050 0.113 1.00 93.56 100 ARG A C 1
ATOM 758 O O . ARG A 1 100 ? -18.090 7.024 -0.397 1.00 93.56 100 ARG A O 1
ATOM 765 N N . GLU A 1 101 ? -18.431 9.245 -0.468 1.00 94.88 101 GLU A N 1
ATOM 766 C CA . GLU A 1 101 ? -17.781 9.428 -1.766 1.00 94.88 101 GLU A CA 1
ATOM 767 C C . GLU A 1 101 ? -16.296 9.051 -1.697 1.00 94.88 101 GLU A C 1
ATOM 769 O O . GLU A 1 101 ? -15.768 8.416 -2.611 1.00 94.88 101 GLU A O 1
ATOM 774 N N . GLU A 1 102 ? -15.622 9.393 -0.598 1.00 94.62 102 GLU A N 1
ATOM 775 C CA . GLU A 1 102 ? -14.225 9.025 -0.368 1.00 94.62 102 GLU A CA 1
ATOM 776 C C . GLU A 1 102 ? -14.033 7.501 -0.309 1.00 94.62 102 GLU A C 1
ATOM 778 O O . GLU A 1 102 ? -13.160 6.961 -0.995 1.00 94.62 102 GLU A O 1
ATOM 783 N N . LEU A 1 103 ? -14.891 6.782 0.419 1.00 94.19 103 LEU A N 1
ATOM 784 C CA . LEU A 1 103 ? -14.859 5.318 0.489 1.00 94.19 103 LEU A CA 1
ATOM 785 C C . LEU A 1 103 ? -15.106 4.671 -0.878 1.00 94.19 103 LEU A C 1
ATOM 787 O O . LEU A 1 103 ? -14.416 3.716 -1.250 1.00 94.19 103 LEU A O 1
ATOM 791 N N . GLU A 1 104 ? -16.049 5.197 -1.661 1.00 95.00 104 GLU A N 1
ATOM 792 C CA . GLU A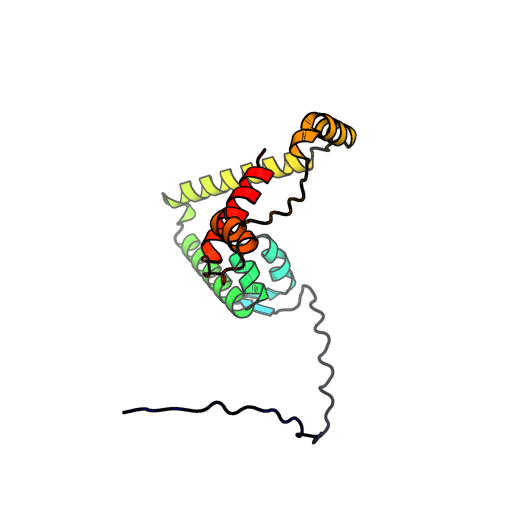 1 104 ? -16.282 4.725 -3.026 1.00 95.00 104 GLU A CA 1
ATOM 793 C C . GLU A 1 104 ? -15.074 4.972 -3.937 1.00 95.00 104 GLU A C 1
ATOM 795 O O . GLU A 1 104 ? -14.721 4.104 -4.742 1.00 95.00 104 GLU A O 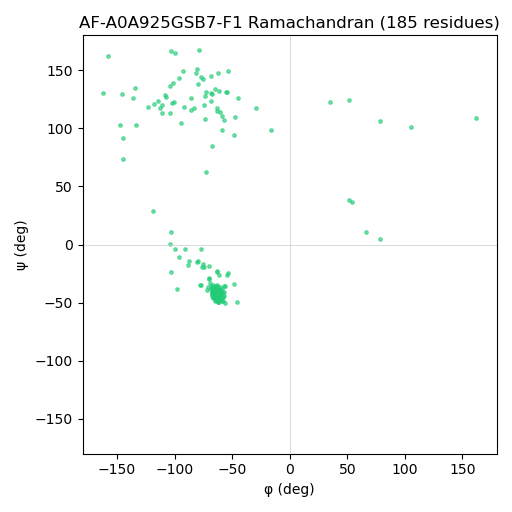1
ATOM 800 N N . ASN A 1 105 ? -14.410 6.122 -3.802 1.00 95.88 105 ASN A N 1
ATOM 801 C CA . ASN A 1 105 ? -13.197 6.442 -4.553 1.00 95.88 105 ASN A CA 1
ATOM 802 C C . ASN A 1 105 ? -12.068 5.459 -4.221 1.00 95.88 105 ASN A C 1
ATOM 804 O O . ASN A 1 105 ? -11.482 4.865 -5.131 1.00 95.88 105 ASN A O 1
ATOM 808 N N . VAL A 1 106 ? -11.808 5.229 -2.930 1.00 95.50 106 VAL A N 1
ATOM 809 C CA . VAL A 1 106 ? -10.795 4.268 -2.465 1.00 95.50 106 VAL A CA 1
ATOM 810 C C . VAL A 1 106 ? -11.124 2.864 -2.968 1.00 95.50 106 VAL A C 1
ATOM 812 O O . VAL A 1 106 ? -10.250 2.174 -3.498 1.00 95.50 106 VAL A O 1
ATOM 815 N N . ARG A 1 107 ? -12.394 2.446 -2.902 1.00 95.69 107 ARG A N 1
ATOM 816 C CA . ARG A 1 107 ? -12.839 1.154 -3.441 1.00 95.69 107 ARG A CA 1
ATOM 817 C C . ARG A 1 107 ? -12.530 1.024 -4.932 1.00 95.69 107 ARG A C 1
ATOM 819 O O . ARG A 1 107 ? -11.967 0.010 -5.347 1.00 95.69 107 ARG A O 1
ATOM 826 N N . ARG A 1 108 ? -12.862 2.035 -5.744 1.00 95.88 108 ARG A N 1
ATOM 827 C CA . ARG A 1 108 ? -12.560 2.029 -7.187 1.00 95.88 108 ARG A CA 1
ATOM 828 C C . ARG A 1 108 ? -11.059 1.974 -7.455 1.00 95.88 108 ARG A C 1
ATOM 830 O O . ARG A 1 108 ? -10.637 1.247 -8.355 1.00 95.88 108 ARG A O 1
ATOM 837 N N . GLN A 1 109 ? -10.256 2.681 -6.665 1.00 95.69 109 GLN A N 1
ATOM 838 C CA . GLN A 1 109 ? -8.801 2.659 -6.787 1.00 95.69 109 GLN A CA 1
ATOM 839 C C . GLN A 1 109 ? -8.233 1.270 -6.473 1.00 95.69 109 GLN A C 1
ATOM 841 O O . GLN A 1 109 ? -7.469 0.728 -7.271 1.00 95.69 109 GLN A O 1
ATOM 846 N N . VAL A 1 110 ? -8.638 0.654 -5.359 1.00 95.12 110 VAL A N 1
ATOM 847 C CA . VAL A 1 110 ? -8.170 -0.684 -4.962 1.00 95.12 110 VAL A CA 1
ATOM 848 C C . VAL A 1 110 ? -8.542 -1.732 -6.011 1.00 95.12 110 VAL A C 1
ATOM 850 O O . VAL A 1 110 ? -7.688 -2.527 -6.406 1.00 95.12 110 VAL A O 1
ATOM 853 N N . LEU A 1 111 ? -9.781 -1.709 -6.513 1.00 96.06 111 LEU A N 1
ATOM 854 C CA . LEU A 1 111 ? -10.235 -2.650 -7.541 1.00 96.06 111 LEU A CA 1
ATOM 855 C C . LEU A 1 111 ? -9.497 -2.462 -8.870 1.00 96.06 111 LEU A C 1
ATOM 857 O O . LEU A 1 111 ? -9.099 -3.448 -9.488 1.00 96.06 111 LEU A O 1
ATOM 861 N N . SER A 1 112 ? -9.250 -1.216 -9.278 1.00 95.25 112 SER A N 1
ATOM 862 C CA . SER A 1 112 ? -8.451 -0.918 -10.473 1.00 95.25 112 SER A CA 1
ATOM 863 C C . SER A 1 112 ? -7.034 -1.485 -10.352 1.00 95.25 112 SER A C 1
ATOM 865 O O . SER A 1 112 ? -6.567 -2.193 -11.244 1.00 95.25 112 SER A O 1
ATOM 867 N N . GLN A 1 113 ? -6.372 -1.258 -9.213 1.00 93.19 113 GLN A N 1
ATOM 868 C CA . GLN A 1 113 ? -5.029 -1.787 -8.966 1.00 93.19 113 GLN A CA 1
ATOM 869 C C . GLN A 1 113 ? -5.013 -3.320 -8.905 1.00 93.19 113 GLN A C 1
ATOM 871 O O . GLN A 1 113 ? -4.074 -3.943 -9.400 1.00 93.19 113 GLN A O 1
ATOM 876 N N . ALA A 1 114 ? -6.044 -3.942 -8.327 1.00 93.31 114 ALA A N 1
ATOM 877 C CA . ALA A 1 114 ? -6.178 -5.396 -8.297 1.00 93.31 114 ALA A CA 1
ATOM 878 C C . ALA A 1 114 ? -6.333 -5.980 -9.711 1.00 93.31 114 ALA A C 1
ATOM 880 O O . ALA A 1 114 ? -5.639 -6.938 -10.051 1.00 93.31 114 ALA A O 1
ATOM 881 N N . ALA A 1 115 ? -7.164 -5.363 -10.557 1.00 93.81 115 ALA A N 1
ATOM 882 C CA . ALA A 1 115 ? -7.346 -5.777 -11.945 1.00 93.81 115 ALA A CA 1
ATOM 883 C C . ALA A 1 115 ? -6.040 -5.674 -12.750 1.00 93.81 115 ALA A C 1
ATOM 885 O O . ALA A 1 115 ? -5.686 -6.613 -13.463 1.00 93.81 115 ALA A O 1
ATOM 886 N N . ILE A 1 116 ? -5.285 -4.581 -12.587 1.00 92.94 116 ILE A N 1
ATOM 887 C CA . ILE A 1 116 ? -3.964 -4.415 -13.216 1.00 92.94 116 ILE A CA 1
ATOM 888 C C . ILE A 1 116 ? -3.017 -5.531 -12.776 1.00 92.94 116 ILE A C 1
ATOM 890 O O . ILE A 1 116 ? -2.397 -6.172 -13.620 1.00 92.94 116 ILE A O 1
ATOM 894 N N . ARG A 1 117 ? -2.928 -5.806 -11.469 1.00 91.69 117 ARG A N 1
ATOM 895 C CA . ARG A 1 117 ? -2.050 -6.859 -10.934 1.00 91.69 117 ARG A CA 1
ATOM 896 C C . ARG A 1 117 ? -2.418 -8.241 -11.462 1.00 91.69 117 ARG A C 1
ATOM 898 O O . ARG A 1 117 ? -1.526 -8.988 -11.845 1.00 91.69 117 ARG A O 1
ATOM 905 N N . GLN A 1 118 ? -3.709 -8.560 -11.519 1.00 92.75 118 GLN A N 1
ATOM 906 C CA . GLN A 1 118 ? -4.188 -9.841 -12.036 1.00 92.75 118 GLN A CA 1
ATOM 907 C C . GLN A 1 118 ? -3.883 -10.007 -13.528 1.00 92.75 118 GLN A C 1
ATOM 909 O O . GLN A 1 118 ? -3.495 -11.088 -13.964 1.00 92.75 118 GLN A O 1
ATOM 914 N N . ARG A 1 119 ? -4.037 -8.942 -14.322 1.00 91.12 119 ARG A N 1
ATOM 915 C CA . ARG A 1 119 ? -3.653 -8.963 -15.739 1.00 91.12 119 ARG A CA 1
ATOM 916 C C . ARG A 1 119 ? -2.143 -9.105 -15.894 1.00 91.12 119 ARG A C 1
ATOM 918 O O . ARG A 1 119 ? -1.702 -9.959 -16.650 1.00 91.12 119 ARG A O 1
ATOM 925 N N . ALA A 1 120 ? -1.361 -8.341 -15.136 1.00 89.19 120 ALA A N 1
ATOM 926 C CA . ALA A 1 120 ? 0.097 -8.407 -15.161 1.00 89.19 120 ALA A CA 1
ATOM 927 C C . ALA A 1 120 ? 0.630 -9.798 -14.783 1.00 89.19 120 ALA A C 1
ATOM 929 O O . ALA A 1 120 ? 1.543 -10.287 -15.435 1.00 89.19 120 ALA A O 1
ATOM 930 N N . SER A 1 121 ? 0.035 -10.476 -13.795 1.00 88.00 121 SER A N 1
ATOM 931 C CA . SER A 1 121 ? 0.456 -11.830 -13.406 1.00 88.00 121 SER A CA 1
ATOM 932 C C . SER A 1 121 ? 0.128 -12.907 -14.446 1.00 88.00 121 SER A C 1
ATOM 934 O O . SER A 1 121 ? 0.675 -14.002 -14.376 1.00 88.00 121 SER A O 1
ATOM 936 N N . GLN A 1 122 ? -0.796 -12.632 -15.371 1.00 88.50 122 GLN A N 1
ATOM 937 C CA . GLN A 1 122 ? -1.148 -13.536 -16.471 1.00 88.50 122 GLN A CA 1
ATOM 938 C C . GLN A 1 122 ? -0.277 -13.325 -17.714 1.00 88.50 122 GLN A C 1
ATOM 940 O O . GLN A 1 122 ? -0.241 -14.199 -18.578 1.00 88.50 122 GLN A O 1
ATOM 945 N N . ILE A 1 123 ? 0.410 -12.184 -17.821 1.00 85.69 123 ILE A N 1
ATOM 946 C CA . ILE A 1 123 ? 1.337 -11.917 -18.918 1.00 85.69 123 ILE A CA 1
ATOM 947 C C . ILE A 1 123 ? 2.586 -12.767 -18.685 1.00 85.69 123 ILE A C 1
ATOM 949 O O . ILE A 1 123 ? 3.380 -12.506 -17.784 1.00 85.69 123 ILE A O 1
ATOM 953 N N . GLN A 1 124 ? 2.745 -13.803 -19.502 1.00 81.25 124 GLN A N 1
ATOM 954 C CA . GLN A 1 124 ? 3.991 -14.550 -19.598 1.00 81.25 124 GLN A CA 1
ATOM 955 C C . GLN A 1 124 ? 4.889 -13.822 -20.594 1.00 81.25 124 GLN A C 1
ATOM 957 O O . GLN A 1 124 ? 4.536 -13.702 -21.764 1.00 81.25 124 GLN A O 1
ATOM 962 N N . ILE A 1 125 ? 6.021 -13.306 -20.120 1.00 82.31 125 ILE A N 1
ATOM 963 C CA . ILE A 1 125 ? 7.034 -12.708 -20.990 1.00 82.31 125 ILE A CA 1
ATOM 964 C C . ILE A 1 125 ? 7.887 -13.853 -21.534 1.00 82.31 125 ILE A C 1
ATOM 966 O O . ILE A 1 125 ? 8.522 -14.574 -20.759 1.00 82.31 125 ILE A O 1
ATOM 970 N N . ASP A 1 126 ? 7.878 -14.032 -22.853 1.00 87.56 126 ASP A N 1
ATOM 971 C CA . ASP A 1 126 ? 8.677 -15.058 -23.517 1.00 87.56 126 ASP A CA 1
ATOM 972 C C . ASP A 1 126 ? 10.172 -14.697 -23.409 1.00 87.56 126 ASP A C 1
ATOM 974 O O . ASP A 1 126 ? 10.555 -13.568 -23.743 1.00 87.56 126 ASP A O 1
ATOM 978 N N . PRO A 1 127 ? 11.049 -15.622 -22.977 1.00 85.94 127 PRO A N 1
ATOM 979 C CA . PRO A 1 127 ? 12.494 -15.415 -23.006 1.00 85.94 127 PRO A CA 1
ATOM 980 C C . PRO A 1 127 ? 13.029 -14.898 -24.353 1.00 85.94 127 PRO A C 1
ATOM 982 O O . PRO A 1 127 ? 13.951 -14.083 -24.364 1.00 85.94 127 PRO A O 1
ATOM 985 N N . ALA A 1 128 ? 12.441 -15.308 -25.481 1.00 86.94 128 ALA A N 1
ATOM 986 C CA . ALA A 1 128 ? 12.829 -14.830 -26.806 1.00 86.94 128 ALA A CA 1
ATOM 987 C C . ALA A 1 128 ? 12.521 -13.335 -27.013 1.00 86.94 128 ALA A C 1
ATOM 989 O O . ALA A 1 128 ? 13.296 -12.623 -27.657 1.00 86.94 128 ALA A O 1
ATOM 990 N N . GLU A 1 129 ? 11.421 -12.834 -26.443 1.00 87.00 129 GLU A N 1
ATOM 991 C CA . GLU A 1 129 ? 11.069 -11.412 -26.477 1.00 87.00 129 GLU A CA 1
ATOM 992 C C . GLU A 1 129 ? 12.041 -10.584 -25.628 1.00 87.00 129 GLU A C 1
ATOM 994 O O . GLU A 1 129 ? 12.475 -9.514 -26.057 1.00 87.00 129 GLU A O 1
ATOM 999 N N . ILE A 1 130 ? 12.471 -11.120 -24.478 1.00 85.88 130 ILE A N 1
ATOM 1000 C CA . ILE A 1 130 ? 13.501 -10.502 -23.629 1.00 85.88 130 ILE A CA 1
ATOM 1001 C C . ILE A 1 130 ? 14.823 -10.382 -24.394 1.00 85.88 130 ILE A C 1
ATOM 1003 O O . ILE A 1 130 ? 15.409 -9.299 -24.431 1.00 85.88 130 ILE A O 1
ATOM 1007 N N . SER A 1 131 ? 15.283 -11.462 -25.036 1.00 88.06 131 SER A N 1
ATOM 1008 C CA . SER A 1 131 ? 16.517 -11.451 -25.833 1.00 88.06 131 SER A CA 1
ATOM 1009 C C . SER A 1 131 ? 16.442 -10.453 -26.985 1.00 88.06 131 SER A C 1
ATOM 1011 O O . SER A 1 131 ? 17.353 -9.645 -27.156 1.00 88.06 131 SER A O 1
ATOM 1013 N N . LYS A 1 132 ? 15.328 -10.432 -27.723 1.00 91.38 132 LYS A N 1
ATOM 1014 C CA . LYS A 1 132 ? 15.120 -9.484 -28.824 1.00 91.38 132 LYS A CA 1
ATOM 1015 C C . LYS A 1 132 ? 15.098 -8.034 -28.339 1.00 91.38 132 LYS A C 1
ATOM 1017 O O . LYS A 1 132 ? 15.681 -7.163 -28.981 1.00 91.38 132 LYS A O 1
ATOM 1022 N N . HIS A 1 133 ? 14.451 -7.765 -27.205 1.00 89.31 133 HIS A N 1
ATOM 1023 C CA . HIS A 1 133 ? 14.432 -6.434 -26.603 1.00 89.31 133 HIS A CA 1
ATOM 1024 C C . HIS A 1 133 ? 15.824 -6.009 -26.110 1.00 89.31 133 HIS A C 1
ATOM 1026 O O . HIS A 1 133 ? 16.193 -4.845 -26.255 1.00 89.31 133 HIS A O 1
ATOM 1032 N N . TYR A 1 134 ? 16.617 -6.933 -25.562 1.00 87.88 134 TYR A N 1
ATOM 1033 C CA . TYR A 1 134 ? 18.002 -6.669 -25.173 1.00 87.88 134 TYR A CA 1
ATOM 1034 C C . TYR A 1 134 ? 18.881 -6.341 -26.383 1.00 87.88 134 TYR A C 1
ATOM 1036 O O . TYR A 1 134 ? 19.588 -5.338 -26.368 1.00 87.88 134 TYR A O 1
ATOM 1044 N N . GLU A 1 135 ? 18.802 -7.141 -27.449 1.00 88.06 135 GLU A N 1
ATOM 1045 C CA . GLU A 1 135 ? 19.556 -6.921 -28.687 1.00 88.06 135 GLU A CA 1
ATOM 1046 C C . GLU A 1 135 ? 19.191 -5.598 -29.369 1.00 88.06 135 GLU A C 1
ATOM 1048 O O . GLU A 1 135 ? 20.077 -4.877 -29.828 1.00 88.06 135 GLU A O 1
ATOM 1053 N N . ALA A 1 136 ? 17.905 -5.238 -29.379 1.00 90.44 136 ALA A N 1
ATOM 1054 C CA . ALA A 1 136 ? 17.436 -3.983 -29.959 1.00 90.44 136 ALA A CA 1
ATOM 1055 C C . ALA A 1 136 ? 17.858 -2.741 -29.151 1.00 90.44 136 ALA A C 1
ATOM 1057 O O . ALA A 1 136 ? 18.042 -1.677 -29.737 1.00 90.44 136 ALA A O 1
ATOM 1058 N N . ASN A 1 137 ? 18.040 -2.871 -27.831 1.00 89.69 137 ASN A N 1
ATOM 1059 C CA . ASN A 1 137 ? 18.319 -1.7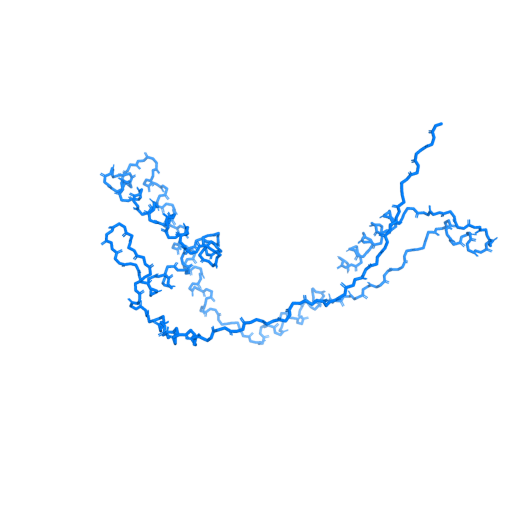52 -26.924 1.00 89.69 137 ASN A CA 1
ATOM 1060 C C . ASN A 1 137 ? 19.680 -1.881 -26.215 1.00 89.69 137 ASN A C 1
ATOM 1062 O O . ASN A 1 137 ? 19.865 -1.371 -25.114 1.00 89.69 137 ASN A O 1
ATOM 1066 N N . GLN A 1 138 ? 20.667 -2.543 -26.832 1.00 84.75 138 GLN A N 1
ATOM 1067 C CA . GLN A 1 138 ? 21.992 -2.760 -26.223 1.00 84.75 138 GLN A CA 1
ATOM 1068 C C . GLN A 1 138 ? 22.684 -1.468 -25.763 1.00 84.75 138 GLN A C 1
ATOM 1070 O O . GLN A 1 138 ? 23.522 -1.520 -24.864 1.00 84.75 138 GLN A O 1
ATOM 1075 N N . ALA A 1 139 ? 22.366 -0.321 -26.371 1.00 84.44 139 ALA A N 1
ATOM 1076 C CA . ALA A 1 139 ? 22.882 0.982 -25.959 1.00 84.44 139 ALA A CA 1
ATOM 1077 C C . ALA A 1 139 ? 22.453 1.365 -24.528 1.00 84.44 139 ALA A C 1
ATOM 1079 O O . ALA A 1 139 ? 23.286 1.868 -23.778 1.00 84.44 139 ALA A O 1
ATOM 1080 N N . ASP A 1 140 ? 21.223 1.032 -24.126 1.00 81.69 140 ASP A N 1
ATOM 1081 C CA . ASP A 1 140 ? 20.655 1.359 -22.807 1.00 81.69 140 ASP A CA 1
ATOM 1082 C C . ASP A 1 140 ? 21.214 0.471 -21.684 1.00 81.69 140 ASP A C 1
ATOM 1084 O O . ASP A 1 140 ? 21.110 0.791 -20.500 1.00 81.69 140 ASP A O 1
ATOM 1088 N N . PHE A 1 141 ? 21.835 -0.653 -22.053 1.00 82.25 141 PHE A N 1
ATOM 1089 C CA . PHE A 1 141 ? 22.420 -1.620 -21.123 1.00 82.25 141 PHE A CA 1
ATOM 1090 C C . PHE A 1 141 ? 23.950 -1.525 -21.034 1.00 82.25 141 PHE A C 1
ATOM 1092 O O . PHE A 1 141 ? 24.591 -2.398 -20.440 1.00 82.25 141 PHE A O 1
ATOM 1099 N N . ARG A 1 142 ? 24.564 -0.481 -21.609 1.00 83.25 142 ARG A N 1
ATOM 1100 C CA . ARG A 1 142 ? 26.012 -0.256 -21.507 1.00 83.25 142 ARG A CA 1
ATOM 1101 C C . ARG A 1 142 ? 26.384 0.204 -20.101 1.00 83.25 142 ARG A C 1
ATOM 1103 O O . ARG A 1 142 ? 25.815 1.146 -19.564 1.00 83.25 142 ARG A O 1
ATOM 1110 N N . GLN A 1 143 ? 27.394 -0.439 -19.521 1.00 77.88 143 GLN A N 1
ATOM 1111 C CA . GLN A 1 143 ? 27.992 -0.024 -18.254 1.00 77.88 143 GLN A CA 1
ATOM 1112 C C . GLN A 1 143 ? 29.435 0.415 -18.494 1.00 77.88 143 GLN A C 1
ATOM 1114 O O . GLN A 1 143 ? 30.248 -0.359 -18.997 1.00 77.88 143 GLN A O 1
ATOM 1119 N N . ALA A 1 144 ? 29.765 1.647 -18.109 1.00 78.88 144 ALA A N 1
ATOM 1120 C CA . ALA A 1 144 ? 31.130 2.157 -18.132 1.00 78.88 144 ALA A CA 1
ATOM 1121 C C . ALA A 1 144 ? 31.664 2.297 -16.701 1.00 78.88 144 ALA A C 1
ATOM 1123 O O . ALA A 1 144 ? 31.039 2.924 -15.846 1.00 78.88 144 ALA A O 1
ATOM 1124 N N . GLN A 1 145 ? 32.846 1.736 -16.436 1.00 73.81 145 GLN A N 1
ATOM 1125 C CA . GLN A 1 145 ? 33.591 2.016 -15.208 1.00 73.81 145 GLN A CA 1
ATOM 1126 C C . GLN A 1 145 ? 34.590 3.139 -15.481 1.00 73.81 145 GLN A C 1
ATOM 1128 O O . GLN A 1 145 ? 35.626 2.919 -16.107 1.00 73.81 145 GLN A O 1
ATOM 1133 N N . VAL A 1 146 ? 34.286 4.348 -15.008 1.00 79.50 146 VAL A N 1
ATOM 1134 C CA . VAL A 1 146 ? 35.148 5.518 -15.208 1.00 79.50 146 VAL A CA 1
ATOM 1135 C C . VAL A 1 146 ? 35.965 5.781 -13.943 1.00 79.50 146 VAL A C 1
ATOM 1137 O O . VAL A 1 146 ? 35.414 5.988 -12.863 1.00 79.50 146 VAL A O 1
ATOM 1140 N N . ARG A 1 147 ? 37.297 5.795 -14.072 1.00 78.06 147 ARG A N 1
ATOM 1141 C CA . ARG A 1 147 ? 38.214 6.275 -13.027 1.00 78.06 147 ARG A CA 1
ATOM 1142 C C . ARG A 1 147 ? 38.724 7.652 -13.430 1.00 78.06 147 ARG A C 1
ATOM 1144 O O . ARG A 1 147 ? 39.439 7.771 -14.420 1.00 78.06 147 ARG A O 1
ATOM 1151 N N . ILE A 1 148 ? 38.346 8.681 -12.676 1.00 75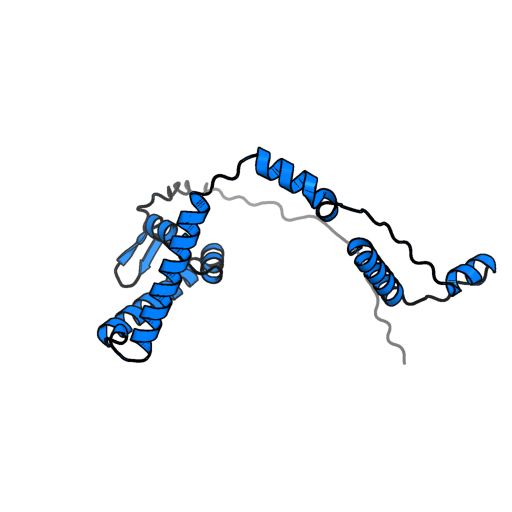.75 148 ILE A N 1
ATOM 1152 C CA . ILE A 1 148 ? 38.717 10.071 -12.963 1.00 75.75 148 ILE A CA 1
ATOM 1153 C C . ILE A 1 148 ? 39.748 10.533 -11.943 1.00 75.75 148 ILE A C 1
ATOM 1155 O O . ILE A 1 148 ? 39.513 10.469 -10.739 1.00 75.75 148 ILE A O 1
ATOM 1159 N N . ILE A 1 149 ? 40.872 11.042 -12.441 1.00 77.50 149 ILE A N 1
ATOM 1160 C CA . ILE A 1 149 ? 41.841 11.791 -11.645 1.00 77.50 149 ILE A CA 1
ATOM 1161 C C . ILE A 1 149 ? 41.773 13.237 -12.121 1.00 77.50 149 ILE A C 1
ATOM 1163 O O . ILE A 1 149 ? 41.999 13.525 -13.294 1.00 77.50 149 ILE A O 1
ATOM 1167 N N . PHE A 1 150 ? 41.435 14.147 -11.212 1.00 73.94 150 PHE A N 1
ATOM 1168 C CA . PHE A 1 150 ? 41.384 15.572 -11.504 1.00 73.94 150 PHE A CA 1
ATOM 1169 C C . PHE A 1 150 ? 42.732 16.216 -11.171 1.00 73.94 150 PHE A C 1
ATOM 1171 O O . PHE A 1 150 ? 43.153 16.208 -10.015 1.00 73.94 150 PHE A O 1
ATOM 1178 N N . VAL A 1 151 ? 43.396 16.790 -12.176 1.00 76.81 151 VAL A N 1
ATOM 1179 C CA . VAL A 1 151 ? 44.634 17.562 -12.003 1.00 76.81 151 VAL A CA 1
ATOM 1180 C C . VAL A 1 151 ? 44.368 18.985 -12.461 1.00 76.81 151 VAL A C 1
ATOM 1182 O O . VAL A 1 151 ? 43.995 19.224 -13.609 1.00 76.81 151 VAL A O 1
ATOM 1185 N N . SER A 1 152 ? 44.543 19.953 -11.566 1.00 72.31 152 SER A N 1
ATOM 1186 C CA . SER A 1 152 ? 44.355 21.353 -11.929 1.00 72.31 152 SER A CA 1
ATOM 1187 C C . SER A 1 152 ? 45.592 21.899 -12.643 1.00 72.31 152 SER A C 1
ATOM 1189 O O . SER A 1 152 ? 46.729 21.512 -12.353 1.00 72.31 152 SER A O 1
ATOM 1191 N N . ARG A 1 153 ? 45.393 22.883 -13.526 1.00 67.25 153 ARG A N 1
ATOM 1192 C CA . ARG A 1 153 ? 46.500 23.553 -14.226 1.00 67.25 153 ARG A CA 1
ATOM 1193 C C . ARG A 1 153 ? 47.527 24.148 -13.257 1.00 67.25 153 ARG A C 1
ATOM 1195 O O . ARG A 1 153 ? 48.715 24.071 -13.536 1.00 67.25 153 ARG A O 1
ATOM 1202 N N . GLY A 1 154 ? 47.074 24.668 -12.111 1.00 65.44 154 GLY A N 1
ATOM 1203 C CA . GLY A 1 154 ? 47.947 25.193 -11.057 1.00 65.44 154 GLY A CA 1
ATOM 1204 C C . GLY A 1 154 ? 48.864 24.120 -10.467 1.00 65.44 154 GLY A C 1
ATOM 1205 O O . GLY A 1 154 ? 50.069 24.346 -10.373 1.00 65.44 154 GLY A O 1
ATOM 1206 N N . THR A 1 155 ? 48.318 22.933 -10.170 1.00 59.19 155 THR A N 1
ATOM 1207 C CA . THR A 1 155 ? 49.102 21.788 -9.670 1.00 59.19 155 THR A CA 1
ATOM 1208 C C . THR A 1 155 ? 50.071 21.234 -10.713 1.00 59.19 155 THR A C 1
ATOM 1210 O O . THR A 1 155 ? 51.202 20.915 -10.368 1.00 59.19 155 THR A O 1
ATOM 1213 N N . PHE A 1 156 ? 49.690 21.200 -11.996 1.00 58.59 156 PHE A N 1
ATOM 1214 C CA . PHE A 1 156 ? 50.567 20.737 -13.078 1.00 58.59 156 PHE A CA 1
ATOM 1215 C C . PHE A 1 156 ? 51.756 21.687 -13.311 1.00 58.59 156 PHE A C 1
ATOM 1217 O O . PHE A 1 156 ? 52.899 21.246 -13.387 1.00 58.59 156 PHE A O 1
ATOM 1224 N N . THR A 1 157 ? 51.522 23.005 -13.338 1.00 57.56 157 THR A N 1
ATOM 1225 C CA . THR A 1 157 ? 52.604 24.000 -13.470 1.00 57.56 157 THR A CA 1
ATOM 1226 C C . THR A 1 157 ? 53.493 24.095 -12.224 1.00 57.56 157 THR A C 1
ATOM 1228 O O . THR A 1 157 ? 54.678 24.400 -12.341 1.00 57.56 157 THR A O 1
ATOM 1231 N N . GLN A 1 158 ? 52.954 23.814 -11.031 1.00 59.62 158 GLN A N 1
ATOM 1232 C CA . GLN A 1 158 ? 53.723 23.785 -9.777 1.00 59.62 158 GLN A CA 1
ATOM 1233 C C . GLN A 1 158 ? 54.542 22.499 -9.606 1.00 59.62 158 GLN A C 1
ATOM 1235 O O . GLN A 1 158 ? 55.675 22.573 -9.140 1.00 59.62 158 GLN A O 1
ATOM 1240 N N . ALA A 1 159 ? 54.036 21.350 -10.065 1.00 59.78 159 ALA A N 1
ATOM 1241 C CA . ALA A 1 159 ? 54.788 20.093 -10.081 1.00 59.78 159 ALA A CA 1
ATOM 1242 C C . ALA A 1 159 ? 56.001 20.148 -11.029 1.00 59.78 159 ALA A C 1
ATOM 1244 O O . ALA A 1 159 ? 57.052 19.602 -10.710 1.00 59.78 159 ALA A O 1
ATOM 1245 N N . LEU A 1 160 ? 55.881 20.852 -12.161 1.00 60.38 160 LEU A N 1
ATOM 1246 C CA . LEU A 1 160 ? 56.983 21.054 -13.112 1.00 60.38 160 LEU A CA 1
ATOM 1247 C C . LEU A 1 160 ? 58.017 22.099 -12.653 1.00 60.38 160 LEU A C 1
ATOM 1249 O O . LEU A 1 160 ? 59.133 22.102 -13.162 1.00 60.38 160 LEU A O 1
ATOM 1253 N N . SER A 1 161 ? 57.669 22.983 -11.709 1.00 61.84 161 SER A N 1
ATOM 1254 C CA . SER A 1 161 ? 58.548 24.067 -11.226 1.00 61.84 161 SER A CA 1
ATOM 1255 C C . SER A 1 161 ? 59.184 23.807 -9.854 1.00 61.84 161 SER A C 1
ATOM 1257 O O . SER A 1 161 ? 59.933 24.652 -9.370 1.00 61.84 161 SER A O 1
ATOM 1259 N N . GLY A 1 162 ? 58.914 22.658 -9.220 1.00 59.47 162 GLY A N 1
ATOM 1260 C CA . GLY A 1 162 ? 59.518 22.267 -7.937 1.00 59.47 162 GLY A CA 1
ATOM 1261 C C . GLY A 1 162 ? 59.131 23.145 -6.735 1.00 59.47 162 GLY A C 1
ATOM 1262 O O . GLY A 1 162 ? 59.745 23.036 -5.676 1.00 59.47 162 GLY A O 1
ATOM 1263 N N . ALA A 1 163 ? 58.133 24.023 -6.878 1.00 59.84 163 ALA A N 1
ATOM 1264 C CA . ALA A 1 163 ? 57.687 24.927 -5.820 1.00 59.84 163 ALA A CA 1
ATOM 1265 C C . ALA A 1 163 ? 56.737 24.221 -4.825 1.00 59.84 163 ALA A C 1
ATOM 1267 O O . ALA A 1 163 ? 55.955 23.361 -5.237 1.00 59.84 163 ALA A O 1
ATOM 1268 N N . PRO A 1 164 ? 56.749 24.590 -3.525 1.00 56.41 164 PRO A N 1
ATOM 1269 C CA . PRO A 1 164 ? 55.899 23.959 -2.518 1.00 56.41 164 PRO A CA 1
ATOM 1270 C C . PRO A 1 164 ? 54.409 24.144 -2.834 1.00 56.41 164 PRO A C 1
ATOM 1272 O O . PRO A 1 164 ? 53.937 25.246 -3.131 1.00 56.41 164 PRO A O 1
ATOM 1275 N N . THR A 1 165 ? 53.674 23.036 -2.763 1.00 56.03 165 THR A N 1
ATOM 1276 C CA . THR A 1 165 ? 52.260 22.899 -3.119 1.00 56.03 165 THR A CA 1
ATOM 1277 C 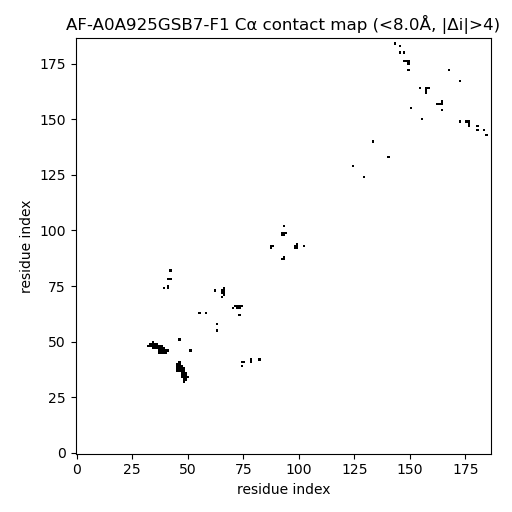C . THR A 1 165 ? 51.392 23.820 -2.263 1.00 56.03 165 THR A C 1
ATOM 1279 O O . THR A 1 165 ? 51.261 23.613 -1.056 1.00 56.03 165 THR A O 1
ATOM 1282 N N . LYS A 1 166 ? 50.748 24.829 -2.865 1.00 61.97 166 LYS A N 1
ATOM 1283 C CA . LYS A 1 166 ? 49.650 25.528 -2.180 1.00 61.97 166 LYS A CA 1
ATOM 1284 C C . LYS A 1 166 ? 48.425 24.604 -2.183 1.00 61.97 166 LYS A C 1
ATOM 1286 O O . LYS A 1 166 ? 48.067 24.128 -3.263 1.00 61.97 166 LYS A O 1
ATOM 1291 N N . PRO A 1 167 ? 47.782 24.339 -1.030 1.00 54.88 167 PRO A N 1
ATOM 1292 C CA . PRO A 1 167 ? 46.631 23.450 -0.977 1.00 54.88 167 PRO A CA 1
ATOM 1293 C C . PRO A 1 167 ? 45.504 24.052 -1.810 1.00 54.88 167 PRO A C 1
ATOM 1295 O O . PRO A 1 167 ? 45.002 25.131 -1.501 1.00 54.88 167 PRO A O 1
ATOM 1298 N N . GLN A 1 168 ? 45.136 23.385 -2.897 1.00 61.81 168 GLN A N 1
ATOM 1299 C CA . GLN A 1 168 ? 43.842 23.637 -3.512 1.00 61.81 168 GLN A CA 1
ATOM 1300 C C . GLN A 1 168 ? 42.773 22.951 -2.682 1.00 61.81 168 GLN A C 1
ATOM 1302 O O . GLN A 1 168 ? 43.021 21.866 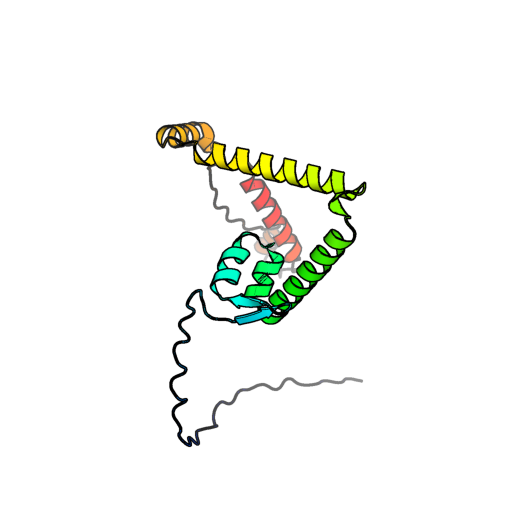-2.157 1.00 61.81 168 GLN A O 1
ATOM 1307 N N . ASP A 1 169 ? 41.609 23.589 -2.585 1.00 69.44 169 ASP A N 1
ATOM 1308 C CA . ASP A 1 169 ? 40.491 23.094 -1.797 1.00 69.44 169 ASP A CA 1
ATOM 1309 C C . ASP A 1 169 ? 40.071 21.690 -2.289 1.00 69.44 169 ASP A C 1
ATOM 1311 O O . ASP A 1 169 ? 39.579 21.541 -3.418 1.00 69.44 169 ASP A O 1
ATOM 1315 N N . PRO A 1 170 ? 40.310 20.633 -1.490 1.00 65.50 170 PRO A N 1
ATOM 1316 C CA . PRO A 1 170 ? 40.021 19.262 -1.889 1.00 65.50 170 PRO A CA 1
ATOM 1317 C C . PRO A 1 170 ? 38.523 19.028 -2.121 1.00 65.50 170 PRO A C 1
ATOM 1319 O O . PRO A 1 170 ? 38.169 18.143 -2.904 1.00 65.50 170 PRO A O 1
ATOM 1322 N N . GLU A 1 171 ? 37.638 19.827 -1.514 1.00 71.88 171 GLU A N 1
ATOM 1323 C CA . GLU A 1 171 ? 36.196 19.698 -1.730 1.00 71.88 171 GLU A CA 1
ATOM 1324 C C . GLU A 1 171 ? 35.760 20.167 -3.122 1.00 71.88 171 GLU A C 1
ATOM 1326 O O . GLU A 1 171 ? 34.921 19.526 -3.760 1.00 71.88 171 GLU A O 1
ATOM 1331 N N . GLU A 1 172 ? 36.339 21.255 -3.630 1.00 72.19 172 GLU A N 1
ATOM 1332 C CA . GLU A 1 172 ? 35.999 21.792 -4.952 1.00 72.19 172 GLU A CA 1
ATOM 1333 C C . GLU A 1 172 ? 36.444 20.836 -6.070 1.00 72.19 172 GLU A C 1
ATOM 1335 O O . GLU A 1 172 ? 35.703 20.568 -7.022 1.00 72.19 172 GLU A O 1
ATOM 1340 N N . ASN A 1 173 ? 37.634 20.252 -5.919 1.00 68.19 173 ASN A N 1
ATOM 1341 C CA . ASN A 1 173 ? 38.185 19.275 -6.858 1.00 68.19 173 ASN A CA 1
ATOM 1342 C C . ASN A 1 173 ? 37.372 17.976 -6.873 1.00 68.19 173 ASN A C 1
ATOM 1344 O O . ASN A 1 173 ? 37.123 17.412 -7.941 1.00 68.19 173 ASN A O 1
ATOM 1348 N N . LYS A 1 174 ? 36.897 17.532 -5.704 1.00 71.75 174 LYS A N 1
ATOM 1349 C CA . LYS A 1 174 ? 36.018 16.367 -5.594 1.00 71.75 174 LYS A CA 1
ATOM 1350 C C . LYS A 1 174 ? 34.667 16.619 -6.267 1.00 71.75 174 LYS A C 1
ATOM 1352 O O . LYS A 1 174 ? 34.242 15.805 -7.081 1.00 71.75 174 LYS A O 1
ATOM 1357 N N . LYS A 1 175 ? 34.039 17.778 -6.031 1.00 79.94 175 LYS A N 1
ATOM 1358 C CA . LYS A 1 175 ? 32.769 18.157 -6.684 1.00 79.94 175 LYS A CA 1
ATOM 1359 C C . LYS A 1 175 ? 32.891 18.215 -8.210 1.00 79.94 175 LYS A C 1
ATOM 1361 O O . LYS A 1 175 ? 31.995 17.759 -8.922 1.00 79.94 175 LYS A O 1
ATOM 1366 N N . LYS A 1 176 ? 34.008 18.727 -8.735 1.00 75.44 176 LYS A N 1
ATOM 1367 C CA . LYS A 1 176 ? 34.283 18.755 -10.182 1.00 75.44 176 LYS A CA 1
ATOM 1368 C C . LYS A 1 176 ? 34.503 17.354 -10.759 1.00 75.44 176 LYS A C 1
ATOM 1370 O O . LYS A 1 176 ? 33.942 17.048 -11.810 1.00 75.44 176 LYS A O 1
ATOM 1375 N N . ALA A 1 177 ? 35.242 16.490 -10.061 1.00 70.81 177 ALA A N 1
ATOM 1376 C CA . ALA A 1 177 ? 35.438 15.096 -10.464 1.00 70.81 177 ALA A CA 1
ATOM 1377 C C . ALA A 1 177 ? 34.120 14.300 -10.470 1.00 70.81 177 ALA A C 1
ATOM 1379 O O . ALA A 1 177 ? 33.847 13.571 -11.420 1.00 70.81 177 ALA A O 1
ATOM 1380 N N . GLU A 1 178 ? 33.266 14.488 -9.461 1.00 75.69 178 GLU A N 1
ATOM 1381 C CA . GLU A 1 178 ? 31.941 13.859 -9.383 1.00 75.69 178 GLU A CA 1
ATOM 1382 C C . GLU A 1 178 ? 30.998 14.351 -10.490 1.00 75.69 178 GLU A C 1
ATOM 1384 O O . GLU A 1 178 ? 30.249 13.563 -11.067 1.00 75.69 178 GLU A O 1
ATOM 1389 N N . THR A 1 179 ? 31.055 15.640 -10.833 1.00 79.38 179 THR A N 1
ATOM 1390 C CA . THR A 1 179 ? 30.254 16.209 -11.929 1.00 79.38 179 THR A CA 1
ATOM 1391 C C . THR A 1 179 ? 30.702 15.660 -13.286 1.00 79.38 179 THR A C 1
ATOM 1393 O O . THR A 1 179 ? 29.865 15.279 -14.102 1.00 79.38 179 THR A O 1
ATOM 1396 N N . ALA A 1 180 ? 32.014 15.540 -13.511 1.00 73.44 180 ALA A N 1
ATOM 1397 C CA . ALA A 1 180 ? 32.565 14.930 -14.719 1.00 73.44 180 ALA A CA 1
ATOM 1398 C C . ALA A 1 180 ? 32.234 13.429 -14.816 1.00 73.44 180 ALA A C 1
ATOM 1400 O O . ALA A 1 180 ? 31.902 12.947 -15.895 1.00 73.44 180 ALA A O 1
ATOM 1401 N N . ALA A 1 181 ? 32.253 12.704 -13.691 1.00 73.81 181 ALA A N 1
ATOM 1402 C CA . ALA A 1 181 ? 31.844 11.301 -13.638 1.00 73.81 181 ALA A CA 1
ATOM 1403 C C . ALA A 1 181 ? 30.365 11.120 -13.999 1.00 73.81 181 ALA A C 1
ATOM 1405 O O . ALA A 1 181 ? 30.030 10.218 -14.760 1.00 73.81 181 ALA A O 1
ATOM 1406 N N . LYS A 1 182 ? 29.484 12.000 -13.506 1.00 75.31 182 LYS A N 1
ATOM 1407 C CA . LYS A 1 182 ? 28.056 11.975 -13.854 1.00 75.31 182 LYS A CA 1
ATOM 1408 C C . LYS A 1 182 ? 27.810 12.269 -15.333 1.00 75.31 182 LYS A C 1
ATOM 1410 O O . LYS A 1 182 ? 26.991 11.593 -15.941 1.00 75.31 182 LYS A O 1
ATOM 1415 N N . LEU A 1 183 ? 28.524 13.235 -15.912 1.00 74.56 183 LEU A N 1
ATOM 1416 C CA . LEU A 1 183 ? 28.405 13.559 -17.337 1.00 74.56 183 LEU A CA 1
ATOM 1417 C C . LEU A 1 183 ? 28.903 12.408 -18.229 1.00 74.56 183 LEU A C 1
ATOM 1419 O O . LEU A 1 183 ? 28.293 12.129 -19.252 1.00 74.56 183 LEU A O 1
ATOM 1423 N N . ALA A 1 184 ? 29.967 11.713 -17.817 1.00 67.12 184 ALA A N 1
ATOM 1424 C CA . ALA A 1 184 ? 30.526 10.572 -18.544 1.00 67.12 184 ALA A CA 1
ATOM 1425 C C . ALA A 1 184 ? 29.691 9.281 -18.438 1.00 67.12 184 ALA A C 1
ATOM 1427 O O . ALA A 1 184 ? 29.878 8.385 -19.250 1.00 67.12 184 ALA A O 1
ATOM 1428 N N . LEU A 1 185 ? 28.803 9.165 -17.443 1.00 64.81 185 LEU A N 1
ATOM 1429 C CA . LEU A 1 185 ? 27.846 8.054 -17.337 1.00 64.81 185 LEU A CA 1
ATOM 1430 C C . LEU A 1 185 ? 26.529 8.309 -18.091 1.00 64.81 185 LEU A C 1
ATOM 1432 O O . LEU A 1 185 ? 25.741 7.382 -18.240 1.00 64.81 185 LEU A O 1
ATOM 1436 N N . ALA A 1 186 ? 26.260 9.554 -18.493 1.00 63.84 186 ALA A N 1
ATOM 1437 C CA . ALA A 1 186 ? 24.993 9.970 -19.096 1.00 63.84 186 ALA A CA 1
ATOM 1438 C C . ALA A 1 186 ? 25.028 10.069 -20.635 1.00 63.84 186 ALA A C 1
ATOM 1440 O O . ALA A 1 186 ? 23.997 10.376 -21.232 1.00 63.84 186 ALA A O 1
ATOM 1441 N N . GLY A 1 187 ? 26.189 9.854 -21.262 1.00 51.75 187 GLY A N 1
ATOM 1442 C CA . GLY A 1 187 ? 26.371 9.795 -22.719 1.00 51.75 187 GLY A CA 1
ATOM 1443 C C . GLY A 1 187 ? 26.905 8.442 -23.152 1.00 51.75 187 GLY A C 1
ATOM 1444 O O . GLY A 1 187 ? 26.617 8.058 -24.305 1.00 51.75 187 GLY A O 1
#

Solvent-accessible surface area (backbone atoms only — not comparable to full-atom values): 11958 Å² total; per-residue (Å²): 141,86,84,88,83,83,89,84,83,83,88,85,83,88,86,87,81,83,82,90,78,91,70,79,79,67,76,76,68,81,73,67,83,43,51,78,41,70,77,47,73,50,97,90,38,80,37,26,48,40,55,49,61,68,45,50,79,78,46,56,70,70,55,48,53,33,42,76,76,40,47,67,62,37,49,52,52,49,46,50,51,53,52,52,50,54,49,39,57,75,69,40,42,65,78,35,84,69,47,29,61,50,52,52,50,50,50,53,51,54,52,52,53,50,52,51,50,56,53,56,73,66,60,79,81,52,70,68,57,53,52,51,51,46,68,75,43,50,79,82,69,65,83,82,90,82,86,85,81,82,78,53,72,68,56,56,59,32,67,76,63,76,52,85,82,74,87,69,65,67,66,62,53,48,54,52,46,53,52,53,51,53,55,68,72,73,112